Protein AF-A0A258CF52-F1 (afdb_monomer)

pLDDT: mean 91.59, std 15.92, range [40.34, 98.94]

Sequence (201 aa):
MLKSTLLKSISTAALLLASLSAFATPFTQAPLPYAANALEPVIDAKTMEIHHGRHHLAYVNNLNAQVENFPKLAELSLEQMMQQMSSFNAAVRNNGGGHYNHQLFWQLMAPVGQGGTPSVALTAAIERDFGSLDAMKTAFNQAAASRFGSGWAWVIVNKDGKLQVTSTANQDNPLMEVVEERGTPILALDVWEHAYYLAYQ

Structure (mmCIF, N/CA/C/O backbone):
data_AF-A0A258CF52-F1
#
_entry.id   AF-A0A258CF52-F1
#
loop_
_atom_site.group_PDB
_atom_site.id
_atom_site.type_symbol
_atom_site.label_atom_id
_atom_site.label_alt_id
_atom_site.label_comp_id
_atom_site.label_asym_id
_atom_site.label_entity_id
_atom_site.label_seq_id
_atom_site.pdbx_PDB_ins_code
_atom_site.Cartn_x
_atom_site.Cartn_y
_atom_site.Cartn_z
_atom_site.occupancy
_atom_site.B_iso_or_equiv
_atom_site.auth_seq_id
_atom_site.auth_comp_id
_atom_site.auth_asym_id
_atom_site.auth_atom_id
_atom_site.pdbx_PDB_model_num
ATOM 1 N N . MET A 1 1 ? 33.269 8.211 -82.646 1.00 49.19 1 MET A N 1
ATOM 2 C CA . MET A 1 1 ? 34.196 8.738 -81.618 1.00 49.19 1 MET A CA 1
ATOM 3 C C . MET A 1 1 ? 33.726 10.159 -81.330 1.00 49.19 1 MET A C 1
ATOM 5 O O . MET A 1 1 ? 33.767 10.962 -82.238 1.00 49.19 1 MET A O 1
ATOM 9 N N . LEU A 1 2 ? 33.017 10.456 -80.246 1.00 41.97 2 LEU A N 1
ATOM 10 C CA . LEU A 1 2 ? 33.537 10.612 -78.888 1.00 41.97 2 LEU A CA 1
ATOM 11 C C . LEU A 1 2 ? 32.420 10.331 -77.868 1.00 41.97 2 LEU A C 1
ATOM 13 O O . LEU A 1 2 ? 31.281 10.753 -78.044 1.00 41.97 2 LEU A O 1
ATOM 17 N N . LYS A 1 3 ? 32.794 9.637 -76.794 1.00 48.59 3 LYS A N 1
ATOM 18 C CA . LYS A 1 3 ? 32.036 9.521 -75.547 1.00 48.59 3 LYS A CA 1
ATOM 19 C C . LYS A 1 3 ? 32.152 10.846 -74.784 1.00 48.59 3 LYS A C 1
ATOM 21 O O . LYS A 1 3 ? 33.255 11.377 -74.696 1.00 48.59 3 LYS A O 1
ATOM 26 N N . SER A 1 4 ? 31.067 11.335 -74.195 1.00 48.84 4 SER A N 1
ATOM 27 C CA . SER A 1 4 ? 31.123 12.286 -73.081 1.00 48.84 4 SER A CA 1
ATOM 28 C C . SER A 1 4 ? 29.837 12.183 -72.266 1.00 48.84 4 SER A C 1
ATOM 30 O O . SER A 1 4 ? 28.742 12.039 -72.804 1.00 48.84 4 SER A O 1
ATOM 32 N N . THR A 1 5 ? 30.025 12.158 -70.960 1.00 48.62 5 THR A N 1
ATOM 33 C CA . THR A 1 5 ? 29.218 11.521 -69.922 1.00 48.62 5 THR A CA 1
ATOM 34 C C . THR A 1 5 ? 28.730 12.606 -68.961 1.00 48.62 5 THR A C 1
ATOM 36 O O . THR A 1 5 ? 29.516 13.505 -68.709 1.00 48.62 5 THR A O 1
ATOM 39 N N . LEU A 1 6 ? 27.529 12.440 -68.373 1.00 48.06 6 LEU A N 1
ATOM 40 C CA . LEU A 1 6 ? 27.133 12.829 -66.991 1.00 48.06 6 LEU A CA 1
ATOM 41 C C . LEU A 1 6 ? 27.322 14.322 -66.571 1.00 48.06 6 LEU A C 1
ATOM 43 O O . LEU A 1 6 ? 28.329 14.946 -66.835 1.00 48.06 6 LEU A O 1
ATOM 47 N N . LEU A 1 7 ? 26.439 15.020 -65.857 1.00 40.34 7 LEU A N 1
ATOM 48 C CA . LEU A 1 7 ? 25.593 14.666 -64.722 1.00 40.34 7 LEU A CA 1
ATOM 49 C C . LEU A 1 7 ? 24.330 15.552 -64.745 1.00 40.34 7 LEU A C 1
ATOM 51 O O . LEU A 1 7 ? 24.429 16.775 -64.800 1.00 40.34 7 LEU A O 1
ATOM 55 N N . LYS A 1 8 ? 23.145 14.950 -64.599 1.00 43.59 8 LYS A N 1
ATOM 56 C CA . LYS A 1 8 ? 21.986 15.645 -64.020 1.00 43.59 8 LYS A CA 1
ATOM 57 C C . LYS A 1 8 ? 22.074 15.456 -62.509 1.00 43.59 8 L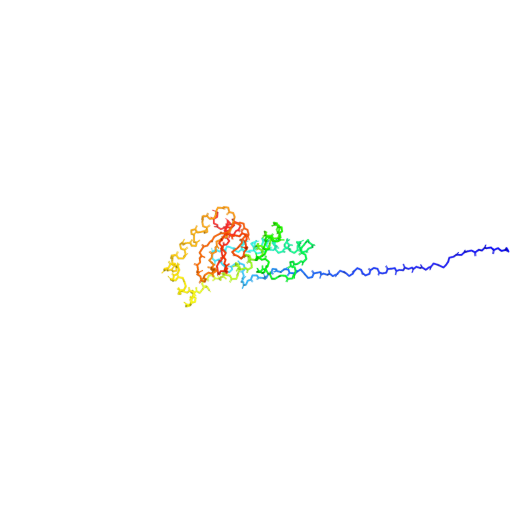YS A C 1
ATOM 59 O O . LYS A 1 8 ? 21.970 14.328 -62.035 1.00 43.59 8 LYS A O 1
ATOM 64 N N . SER A 1 9 ? 22.291 16.535 -61.763 1.00 46.44 9 SER A N 1
ATOM 65 C CA . SER A 1 9 ? 22.184 16.530 -60.305 1.00 46.44 9 SER A CA 1
ATOM 66 C C . SER A 1 9 ? 20.716 16.354 -59.917 1.00 46.44 9 SER A C 1
ATOM 68 O O . SER A 1 9 ? 19.940 17.310 -59.920 1.00 46.44 9 SER A O 1
ATOM 70 N N . ILE A 1 10 ? 20.316 15.124 -59.614 1.00 50.47 10 ILE A N 1
ATOM 71 C CA . ILE A 1 10 ? 19.066 14.862 -58.905 1.00 50.47 10 ILE A CA 1
ATOM 72 C C . ILE A 1 10 ? 19.407 14.974 -57.420 1.00 50.47 10 ILE A C 1
ATOM 74 O O . ILE A 1 10 ? 19.945 14.042 -56.830 1.00 50.47 10 ILE A O 1
ATOM 78 N N . SER A 1 11 ? 19.138 16.136 -56.825 1.00 51.53 11 SER A N 1
ATOM 79 C CA . SER A 1 11 ? 19.084 16.260 -55.368 1.00 51.53 11 SER A CA 1
ATOM 80 C C . SER A 1 11 ? 17.863 15.495 -54.870 1.00 51.53 11 SER A C 1
ATOM 82 O O . SER A 1 11 ? 16.751 16.018 -54.851 1.00 51.53 11 SER A O 1
ATOM 84 N N . THR A 1 12 ? 18.055 14.241 -54.476 1.00 45.91 12 THR A N 1
ATOM 85 C CA . THR A 1 12 ? 17.110 13.520 -53.623 1.00 45.91 12 THR A CA 1
ATOM 86 C C . THR A 1 12 ? 17.174 14.113 -52.221 1.00 45.91 12 THR A C 1
ATOM 88 O O . THR A 1 12 ? 18.010 13.726 -51.407 1.00 45.91 12 THR A O 1
ATOM 91 N N . ALA A 1 13 ? 16.290 15.067 -51.933 1.00 51.62 13 ALA A N 1
ATOM 92 C CA . ALA A 1 13 ? 15.940 15.410 -50.563 1.00 51.62 13 ALA A CA 1
ATOM 93 C C . ALA A 1 13 ? 15.089 14.263 -49.997 1.00 51.62 13 ALA A C 1
ATOM 95 O O . ALA A 1 13 ? 13.880 14.201 -50.212 1.00 51.62 13 ALA A O 1
ATOM 96 N N . ALA A 1 14 ? 15.733 13.310 -49.324 1.00 53.41 14 ALA A N 1
ATOM 97 C CA . ALA A 1 14 ? 15.036 12.315 -48.524 1.00 53.41 14 ALA A CA 1
ATOM 98 C C . ALA A 1 14 ? 14.557 12.994 -47.234 1.00 53.41 14 ALA A C 1
ATOM 100 O O . ALA A 1 14 ? 15.335 13.211 -46.306 1.00 53.41 14 ALA A O 1
ATOM 101 N N . LEU A 1 15 ? 13.280 13.370 -47.194 1.00 50.00 15 LEU A N 1
ATOM 102 C CA . LEU A 1 15 ? 12.622 13.801 -45.967 1.00 50.00 15 LEU A CA 1
ATOM 103 C C . LEU A 1 15 ? 12.402 12.548 -45.100 1.00 50.00 15 LEU A C 1
ATOM 105 O O . LEU A 1 15 ? 11.432 11.816 -45.290 1.00 50.00 15 LEU A O 1
ATOM 109 N N . LEU A 1 16 ? 13.324 12.263 -44.175 1.00 50.00 16 LEU A N 1
ATOM 110 C CA . LEU A 1 16 ? 13.052 11.327 -43.083 1.00 50.00 16 LEU A CA 1
ATOM 111 C C . LEU A 1 16 ? 12.006 11.975 -42.166 1.00 50.00 16 LEU A C 1
ATOM 113 O O . LEU A 1 16 ? 12.343 12.737 -41.262 1.00 50.00 16 LEU A O 1
ATOM 117 N N . LEU A 1 17 ? 10.729 11.665 -42.381 1.00 50.00 17 LEU A N 1
ATOM 118 C CA . LEU A 1 17 ? 9.741 11.758 -41.312 1.00 50.00 17 LEU A CA 1
ATOM 119 C C . LEU A 1 17 ? 10.005 10.598 -40.351 1.00 50.00 17 LEU A C 1
ATOM 121 O O . LEU A 1 17 ? 9.443 9.515 -40.490 1.00 50.00 17 LEU A O 1
ATOM 125 N N . ALA A 1 18 ? 10.888 10.820 -39.380 1.00 50.12 18 ALA A N 1
ATOM 126 C CA . ALA A 1 18 ? 10.865 10.027 -38.165 1.00 50.12 18 ALA A CA 1
ATOM 127 C C . ALA A 1 18 ? 9.546 10.353 -37.453 1.00 50.12 18 ALA A C 1
ATOM 129 O O . ALA A 1 18 ? 9.398 11.415 -36.848 1.00 50.12 18 ALA A O 1
ATOM 130 N N . SER A 1 19 ? 8.559 9.468 -37.576 1.00 50.66 19 SER A N 1
ATOM 131 C CA . SER A 1 19 ? 7.386 9.491 -36.715 1.00 50.66 19 SER A CA 1
ATOM 132 C C . SER A 1 19 ? 7.864 9.227 -35.290 1.00 50.66 19 SER A C 1
ATOM 134 O O . SER A 1 19 ? 8.089 8.080 -34.903 1.00 50.66 19 SER A O 1
ATOM 136 N N . LEU A 1 20 ? 8.043 10.290 -34.509 1.00 45.47 20 LEU A N 1
ATOM 137 C CA . LEU A 1 20 ? 8.016 10.197 -33.057 1.00 45.47 20 LEU A CA 1
ATOM 138 C C . LEU A 1 20 ? 6.584 9.822 -32.676 1.00 45.47 20 LEU A C 1
ATOM 140 O O . LEU A 1 20 ? 5.759 10.674 -32.357 1.00 45.47 20 LEU A O 1
ATOM 144 N N . SER A 1 21 ? 6.275 8.529 -32.750 1.00 47.44 21 SER A N 1
ATOM 145 C CA . SER A 1 21 ? 5.220 7.979 -31.921 1.00 47.44 21 SER A CA 1
ATOM 146 C C . SER A 1 21 ? 5.671 8.233 -30.490 1.00 47.44 21 SER A C 1
ATOM 148 O O . SER A 1 21 ? 6.553 7.544 -29.982 1.00 47.44 21 SER A O 1
ATOM 150 N N . ALA A 1 22 ? 5.115 9.264 -29.855 1.00 47.78 22 ALA A N 1
ATOM 151 C CA . ALA A 1 22 ? 5.046 9.298 -28.409 1.00 47.78 22 ALA A CA 1
ATOM 152 C C . ALA A 1 22 ? 4.246 8.051 -28.029 1.00 47.78 22 ALA A C 1
ATOM 154 O O . ALA A 1 22 ? 3.018 8.051 -28.110 1.00 47.78 22 ALA A O 1
ATOM 155 N N . PHE A 1 23 ? 4.940 6.943 -27.765 1.00 53.00 23 PHE A N 1
ATOM 156 C CA . PHE A 1 23 ? 4.299 5.756 -27.233 1.00 53.00 23 PHE A CA 1
ATOM 157 C C . PHE A 1 23 ? 3.613 6.213 -25.951 1.00 53.00 23 PHE A C 1
ATOM 159 O O . PHE A 1 23 ? 4.282 6.643 -25.011 1.00 53.00 23 PHE A O 1
ATOM 166 N N . ALA A 1 24 ? 2.279 6.215 -25.951 1.00 63.53 24 ALA A N 1
ATOM 167 C CA . ALA A 1 24 ? 1.523 6.401 -24.729 1.00 63.53 24 ALA A CA 1
ATOM 168 C C . ALA A 1 24 ? 2.059 5.366 -23.736 1.00 63.53 24 ALA A C 1
ATOM 170 O O . ALA A 1 24 ? 2.040 4.167 -24.017 1.00 63.53 24 ALA A O 1
ATOM 171 N N . THR A 1 25 ? 2.633 5.833 -22.630 1.00 78.06 25 THR A N 1
ATOM 172 C CA . THR A 1 25 ? 3.165 4.940 -21.607 1.00 78.06 25 THR A CA 1
ATOM 173 C C . THR A 1 25 ? 1.994 4.154 -21.017 1.00 78.06 25 THR A C 1
ATOM 175 O O . THR A 1 25 ? 1.036 4.790 -20.569 1.00 78.06 25 THR A O 1
ATOM 178 N N . PRO A 1 26 ? 2.020 2.809 -21.031 1.00 88.31 26 PRO A N 1
ATOM 179 C CA . PRO A 1 26 ? 0.857 2.001 -20.664 1.00 88.31 26 PRO A CA 1
ATOM 180 C C . PRO A 1 26 ? 0.445 2.168 -19.198 1.00 88.31 26 PRO A C 1
ATOM 182 O O . PRO A 1 26 ? -0.726 1.991 -18.873 1.00 88.31 26 PRO A O 1
ATOM 185 N N . PHE A 1 27 ? 1.380 2.545 -18.322 1.00 95.56 27 PHE A N 1
ATOM 186 C CA . PHE A 1 27 ? 1.108 2.810 -16.913 1.00 95.56 27 PHE A CA 1
ATOM 187 C C . PHE A 1 27 ? 1.165 4.305 -16.617 1.00 95.56 27 PHE A C 1
ATOM 189 O O . PHE A 1 27 ? 2.087 5.005 -17.046 1.00 95.56 27 PHE A O 1
ATOM 196 N N . THR A 1 28 ? 0.203 4.784 -15.834 1.00 95.75 28 THR A N 1
ATOM 197 C CA . THR A 1 28 ? 0.077 6.194 -15.453 1.00 95.75 28 THR A CA 1
ATOM 198 C C . THR A 1 28 ? -0.068 6.335 -13.951 1.00 95.75 28 THR A C 1
ATOM 200 O O . THR A 1 28 ? -0.767 5.551 -13.311 1.00 95.75 28 THR A O 1
ATOM 203 N N . GLN A 1 29 ? 0.513 7.390 -13.390 1.00 97.25 29 GLN A N 1
ATOM 204 C CA . GLN A 1 29 ? 0.255 7.767 -12.010 1.00 97.25 29 GLN A CA 1
ATOM 205 C C . GLN A 1 29 ? -1.015 8.621 -11.927 1.00 97.25 29 GLN A C 1
ATOM 207 O O . GLN A 1 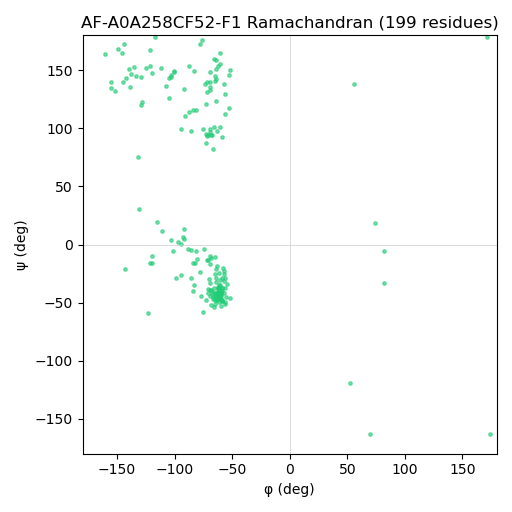29 ? -1.052 9.734 -12.450 1.00 97.25 29 GLN A O 1
ATOM 212 N N . ALA A 1 30 ? -2.048 8.121 -11.248 1.00 96.81 30 ALA A N 1
ATOM 213 C CA . ALA A 1 30 ? -3.221 8.932 -10.940 1.00 96.81 30 ALA A CA 1
ATOM 214 C C . ALA A 1 30 ? -2.851 10.086 -9.981 1.00 96.81 30 ALA A C 1
ATOM 216 O O . ALA A 1 30 ? -2.000 9.897 -9.102 1.00 96.81 30 ALA A O 1
ATOM 217 N N . PRO A 1 31 ? -3.480 11.270 -10.107 1.00 97.81 31 PRO A N 1
ATOM 218 C CA . PRO A 1 31 ? -3.319 12.331 -9.119 1.00 97.81 31 PRO A CA 1
ATOM 219 C C . PRO A 1 31 ? -3.802 11.863 -7.739 1.00 97.81 31 PRO A C 1
ATOM 221 O O . PRO A 1 31 ? -4.648 10.971 -7.641 1.00 97.81 31 PRO A O 1
ATOM 224 N N . LEU A 1 32 ? -3.284 12.478 -6.672 1.00 98.00 32 LEU A N 1
ATOM 225 C CA . LEU A 1 32 ? -3.823 12.254 -5.331 1.00 98.00 32 LEU A CA 1
ATOM 226 C C . LEU A 1 32 ? -5.324 12.608 -5.302 1.00 98.00 32 LEU A C 1
ATOM 228 O O . LEU A 1 32 ? -5.711 13.638 -5.861 1.00 98.00 32 LEU A O 1
ATOM 232 N N . PRO A 1 33 ? -6.170 11.807 -4.629 1.00 97.06 33 PRO A N 1
ATOM 233 C CA . PRO A 1 33 ? -7.605 12.081 -4.537 1.00 97.06 33 PRO A CA 1
ATOM 234 C C . PRO A 1 33 ? -7.944 13.239 -3.579 1.00 97.06 33 PRO A C 1
ATOM 236 O O . PRO A 1 33 ? -9.103 13.632 -3.464 1.00 97.06 33 PRO A O 1
ATOM 239 N N . TYR A 1 34 ? -6.943 13.799 -2.898 1.00 97.44 34 TYR A N 1
ATOM 240 C CA . TYR A 1 34 ? -7.045 14.915 -1.960 1.00 97.44 34 TYR A CA 1
ATOM 241 C C . TYR A 1 34 ? -5.748 15.747 -1.974 1.00 97.44 34 TYR A C 1
ATOM 243 O O . TYR A 1 34 ? -4.737 15.341 -2.549 1.00 97.44 34 TYR A O 1
ATOM 251 N N . ALA A 1 35 ? -5.770 16.930 -1.352 1.00 97.75 35 ALA A N 1
ATOM 252 C CA . ALA A 1 35 ? -4.587 17.787 -1.235 1.00 97.75 35 ALA A CA 1
ATOM 253 C C . ALA A 1 35 ? -3.480 17.123 -0.393 1.00 97.75 35 ALA A C 1
ATOM 255 O O . ALA A 1 35 ? -3.771 16.364 0.528 1.00 97.75 35 ALA A O 1
ATOM 256 N N . ALA A 1 36 ? -2.209 17.443 -0.660 1.00 97.81 36 ALA A N 1
ATOM 257 C CA . ALA A 1 36 ? -1.070 16.812 0.018 1.00 97.81 36 ALA A CA 1
ATOM 258 C C . ALA A 1 3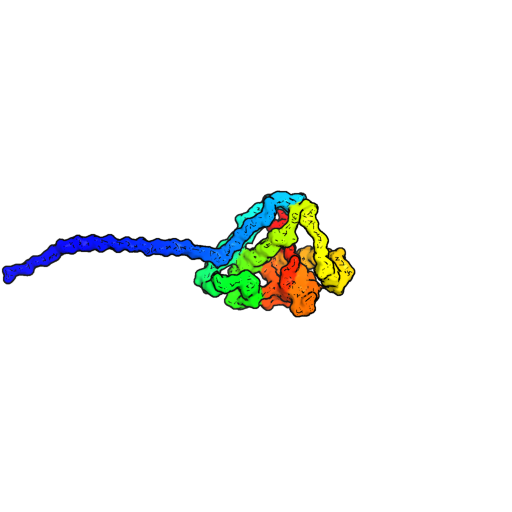6 ? -1.077 16.988 1.549 1.00 97.81 36 ALA A C 1
ATOM 260 O O . ALA A 1 36 ? -0.612 16.112 2.263 1.00 97.81 36 ALA A O 1
ATOM 261 N N . ASN A 1 37 ? -1.650 18.076 2.064 1.00 97.81 37 ASN A N 1
ATOM 262 C CA . ASN A 1 37 ? -1.783 18.336 3.499 1.00 97.81 37 ASN A CA 1
ATOM 263 C C . ASN A 1 37 ? -3.109 17.837 4.105 1.00 97.81 37 ASN A C 1
ATOM 265 O O . ASN A 1 37 ? -3.388 18.095 5.271 1.00 97.81 37 ASN A O 1
ATOM 269 N N . ALA A 1 38 ? -3.963 17.150 3.339 1.00 97.88 38 ALA A N 1
ATOM 270 C CA . ALA A 1 38 ? -5.300 16.772 3.802 1.00 97.88 38 ALA A CA 1
ATOM 271 C C . ALA A 1 38 ? -5.293 15.699 4.908 1.00 97.88 38 ALA A C 1
ATOM 273 O O . ALA A 1 38 ? -6.304 15.511 5.584 1.00 97.88 38 ALA A O 1
ATOM 274 N N . LEU A 1 39 ? -4.171 14.994 5.081 1.00 97.75 39 LEU A N 1
ATOM 275 C CA . LEU A 1 39 ? -3.997 13.944 6.086 1.00 97.75 39 LEU A CA 1
ATOM 276 C C . LEU A 1 39 ? -3.302 14.438 7.365 1.00 97.75 39 LEU A C 1
ATOM 278 O O . LEU A 1 39 ? -3.079 13.648 8.284 1.00 97.75 39 LEU A O 1
ATOM 282 N N . GLU A 1 40 ? -2.972 15.726 7.459 1.00 97.69 40 GLU A N 1
ATOM 283 C CA . GLU A 1 40 ? -2.417 16.293 8.686 1.00 97.69 40 GLU A CA 1
ATOM 284 C C . GLU A 1 40 ? -3.442 16.222 9.838 1.00 97.69 40 GLU A C 1
ATOM 286 O O . GLU A 1 40 ? -4.643 16.409 9.617 1.00 97.69 40 GLU A O 1
ATOM 291 N N . PRO A 1 41 ? -3.000 15.950 11.083 1.00 96.38 41 PRO A N 1
ATOM 292 C CA . PRO A 1 41 ? -1.605 15.850 11.532 1.00 96.38 41 PRO A CA 1
ATOM 293 C C . PRO A 1 41 ? -1.018 14.423 11.478 1.00 96.38 41 PRO A C 1
ATOM 295 O O . PRO A 1 41 ? 0.003 14.174 12.109 1.00 96.38 41 PRO A O 1
ATOM 298 N N . VAL A 1 42 ? -1.669 13.471 10.801 1.00 97.12 42 VAL A N 1
ATOM 299 C CA . VAL A 1 42 ? -1.266 12.050 10.811 1.00 97.12 42 VAL A CA 1
ATOM 300 C C . VAL A 1 42 ? -0.172 11.756 9.786 1.00 97.12 42 VAL A C 1
ATOM 302 O O . VAL A 1 42 ? 0.750 11.005 10.069 1.00 97.12 42 VAL A O 1
ATOM 305 N N . ILE A 1 43 ? -0.249 12.346 8.595 1.00 98.25 43 ILE A N 1
ATOM 306 C CA . ILE A 1 43 ? 0.841 12.299 7.614 1.00 98.25 43 ILE A CA 1
ATOM 307 C C . ILE A 1 43 ? 1.124 13.735 7.198 1.00 98.25 43 ILE A C 1
ATOM 309 O O . ILE A 1 43 ? 0.214 14.441 6.761 1.00 98.25 43 ILE A O 1
ATOM 313 N N . ASP A 1 44 ? 2.367 14.177 7.373 1.00 98.19 44 ASP A N 1
ATOM 314 C CA . ASP A 1 44 ? 2.766 15.535 7.028 1.00 98.19 44 ASP A CA 1
ATOM 315 C C . ASP A 1 44 ? 2.756 15.750 5.506 1.00 98.19 44 ASP A C 1
ATOM 317 O O . ASP A 1 44 ? 3.035 14.838 4.715 1.00 98.19 44 ASP A O 1
ATOM 321 N N . ALA A 1 45 ? 2.459 16.981 5.078 1.00 98.38 45 ALA A N 1
ATOM 322 C CA . ALA A 1 45 ? 2.385 17.309 3.657 1.00 98.38 45 ALA A CA 1
ATOM 323 C C . ALA A 1 45 ? 3.686 16.995 2.901 1.00 98.38 45 ALA A C 1
ATOM 325 O O . ALA A 1 45 ? 3.645 16.637 1.720 1.00 98.38 45 ALA A O 1
ATOM 326 N N . LYS A 1 46 ? 4.846 17.101 3.568 1.00 98.62 46 LYS A N 1
ATOM 327 C CA . LYS A 1 46 ? 6.134 16.881 2.914 1.00 98.62 46 LYS A CA 1
ATOM 328 C C . LYS A 1 46 ? 6.347 15.412 2.572 1.00 98.62 46 LYS A C 1
ATOM 330 O O . LYS A 1 46 ? 6.795 15.114 1.461 1.00 98.62 46 LYS A O 1
ATOM 335 N N . THR A 1 47 ? 5.980 14.515 3.480 1.00 98.75 47 THR A N 1
ATOM 336 C CA . THR A 1 47 ? 5.919 13.077 3.224 1.00 98.75 47 THR A CA 1
ATOM 337 C C . THR A 1 47 ? 4.999 12.790 2.042 1.00 98.75 47 THR A C 1
ATOM 339 O O . THR A 1 47 ? 5.442 12.161 1.087 1.00 98.75 47 THR A O 1
ATOM 342 N N . MET A 1 48 ? 3.779 13.338 2.009 1.00 98.62 48 MET A N 1
ATOM 343 C CA . MET A 1 48 ? 2.832 13.110 0.902 1.00 98.62 48 MET A CA 1
ATOM 344 C C . MET A 1 48 ? 3.365 13.561 -0.468 1.00 98.62 48 MET A C 1
ATOM 346 O O . MET A 1 48 ? 3.261 12.821 -1.450 1.00 98.62 48 MET A O 1
ATOM 350 N N . GLU A 1 49 ? 3.980 14.745 -0.548 1.00 98.56 49 GLU A N 1
ATOM 351 C CA . GLU A 1 49 ? 4.606 15.258 -1.776 1.00 98.56 49 GLU A CA 1
ATOM 352 C C . GLU A 1 49 ? 5.726 14.347 -2.292 1.00 98.56 49 GLU A C 1
ATOM 354 O O . GLU A 1 49 ? 5.858 14.133 -3.498 1.00 98.56 49 GLU A O 1
ATOM 359 N N . ILE A 1 50 ? 6.566 13.835 -1.390 1.00 98.69 50 ILE A N 1
ATOM 360 C CA . ILE A 1 50 ? 7.710 12.991 -1.747 1.00 98.69 50 ILE A CA 1
ATOM 361 C C . ILE A 1 50 ? 7.238 11.570 -2.079 1.00 98.69 50 ILE A C 1
ATOM 363 O O . ILE A 1 50 ? 7.664 10.986 -3.076 1.00 98.69 50 ILE A O 1
ATOM 367 N N . HIS A 1 51 ? 6.337 11.016 -1.278 1.00 98.81 51 HIS A N 1
ATOM 368 C CA . HIS A 1 51 ? 5.855 9.643 -1.389 1.00 98.81 51 HIS A CA 1
ATOM 369 C C . HIS A 1 51 ? 5.047 9.432 -2.673 1.00 98.81 51 HIS A C 1
ATOM 371 O O . HIS A 1 51 ? 5.344 8.516 -3.442 1.00 98.81 51 HIS A O 1
ATOM 377 N N . HIS A 1 52 ? 4.114 10.335 -2.992 1.00 98.75 52 HIS A N 1
ATOM 378 C CA . HIS A 1 52 ? 3.416 10.312 -4.281 1.00 98.75 52 HIS A CA 1
ATOM 379 C C . HIS A 1 52 ? 4.314 10.837 -5.409 1.00 98.75 52 HIS A C 1
ATOM 381 O O . HIS A 1 52 ? 4.630 10.105 -6.348 1.00 98.75 52 HIS A O 1
ATOM 387 N N . GLY A 1 53 ? 4.803 12.073 -5.304 1.00 98.12 53 GLY A N 1
ATOM 388 C CA . GLY A 1 53 ? 5.470 12.770 -6.409 1.00 98.12 53 GLY A CA 1
ATOM 389 C C . GLY A 1 53 ? 6.869 12.260 -6.766 1.00 98.12 53 GLY A C 1
ATOM 390 O O . GLY A 1 53 ? 7.391 12.623 -7.820 1.00 98.12 53 GLY A O 1
ATOM 391 N N . ARG A 1 54 ? 7.503 11.434 -5.920 1.00 98.31 54 ARG A N 1
ATOM 392 C 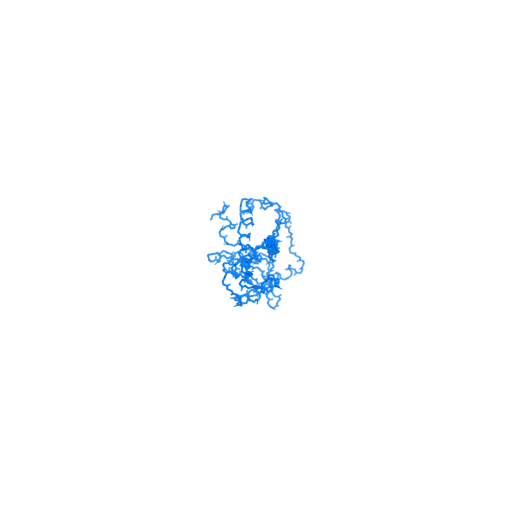CA . ARG A 1 54 ? 8.817 10.829 -6.206 1.00 98.31 54 ARG A CA 1
ATOM 393 C C . ARG A 1 54 ? 8.798 9.311 -6.135 1.00 98.31 54 ARG A C 1
ATOM 395 O O . ARG A 1 54 ? 9.121 8.684 -7.137 1.00 98.31 54 ARG A O 1
ATOM 402 N N . HIS A 1 55 ? 8.437 8.716 -4.997 1.00 98.75 55 HIS A N 1
ATOM 403 C CA . HIS A 1 55 ? 8.537 7.258 -4.831 1.00 98.75 55 HIS A CA 1
ATOM 404 C C . HIS A 1 55 ? 7.567 6.514 -5.757 1.00 98.75 55 HIS A C 1
ATOM 406 O O . HIS A 1 55 ? 8.000 5.698 -6.572 1.00 98.75 55 HIS A O 1
ATOM 412 N N . HIS A 1 56 ? 6.271 6.844 -5.713 1.00 98.81 56 HIS A N 1
ATOM 413 C CA . HIS A 1 56 ? 5.284 6.222 -6.602 1.00 98.81 56 HIS A CA 1
ATOM 414 C C . HIS A 1 56 ? 5.551 6.533 -8.079 1.00 98.81 56 HIS A C 1
ATOM 416 O O . HIS A 1 56 ? 5.507 5.621 -8.907 1.00 98.81 56 HIS A O 1
ATOM 422 N N . LEU A 1 57 ? 5.920 7.777 -8.406 1.00 98.62 57 LEU A N 1
ATOM 423 C CA . LEU A 1 57 ? 6.284 8.162 -9.773 1.00 98.62 57 LEU A CA 1
ATOM 424 C C . LEU A 1 57 ? 7.482 7.359 -10.310 1.00 98.62 57 LEU A C 1
ATOM 426 O O . LEU A 1 57 ? 7.477 6.934 -11.466 1.00 98.62 57 LEU A O 1
ATOM 430 N N . ALA A 1 58 ? 8.499 7.109 -9.482 1.00 98.75 58 ALA A N 1
ATOM 431 C CA . ALA A 1 58 ? 9.655 6.308 -9.875 1.00 98.75 58 ALA A CA 1
ATOM 432 C C . ALA A 1 58 ? 9.258 4.865 -10.219 1.00 98.75 58 ALA A C 1
ATOM 434 O O . ALA A 1 58 ? 9.720 4.345 -11.235 1.00 98.75 58 ALA A O 1
ATOM 435 N N . TYR A 1 59 ? 8.364 4.242 -9.441 1.00 98.81 59 TYR A N 1
ATOM 436 C CA . TYR A 1 59 ? 7.840 2.911 -9.764 1.00 98.81 59 TYR A CA 1
ATOM 437 C C . TYR A 1 59 ? 7.112 2.894 -11.113 1.00 98.81 59 TYR A C 1
ATOM 439 O O . TYR A 1 59 ? 7.372 2.015 -11.931 1.00 98.81 59 TYR A O 1
ATOM 447 N N . VAL A 1 60 ? 6.273 3.895 -11.397 1.00 98.50 60 VAL A N 1
ATOM 448 C CA . VAL A 1 60 ? 5.575 4.012 -12.692 1.00 98.50 60 VAL A CA 1
ATOM 449 C C . VAL A 1 60 ? 6.565 4.149 -13.850 1.00 98.50 60 VAL A C 1
ATOM 451 O O . VAL A 1 60 ? 6.481 3.413 -14.834 1.00 98.50 60 VAL A O 1
ATOM 454 N N . ASN A 1 61 ? 7.538 5.053 -13.733 1.00 98.38 61 ASN A N 1
ATOM 455 C CA . ASN A 1 61 ? 8.524 5.298 -14.786 1.00 98.38 61 ASN A CA 1
ATOM 456 C C . ASN A 1 61 ? 9.385 4.060 -15.064 1.00 98.38 61 ASN A C 1
ATOM 458 O O . ASN A 1 61 ? 9.570 3.668 -16.216 1.00 98.38 61 ASN A O 1
ATOM 462 N N . ASN A 1 62 ? 9.871 3.408 -14.009 1.00 98.44 62 ASN A N 1
ATOM 463 C CA . ASN A 1 62 ? 10.705 2.219 -14.134 1.00 98.44 62 ASN A CA 1
ATOM 464 C C . ASN A 1 62 ? 9.922 1.007 -14.656 1.00 98.44 62 ASN A C 1
ATOM 466 O O . ASN A 1 62 ? 10.487 0.191 -15.383 1.00 98.44 62 ASN A O 1
ATOM 470 N N . LEU A 1 63 ? 8.634 0.882 -14.315 1.00 98.19 63 LEU A N 1
ATOM 471 C CA . LEU A 1 63 ? 7.769 -0.155 -14.876 1.00 98.19 63 LEU A CA 1
ATOM 472 C C . LEU A 1 63 ? 7.545 0.068 -16.375 1.00 98.19 63 LEU A C 1
ATOM 474 O O . LEU A 1 63 ? 7.694 -0.868 -17.156 1.00 98.19 63 LEU A O 1
ATOM 478 N N . ASN A 1 64 ? 7.263 1.306 -16.790 1.00 97.69 64 ASN A N 1
ATOM 479 C CA . ASN A 1 64 ? 7.147 1.656 -18.207 1.00 97.69 64 ASN A CA 1
ATOM 480 C C . ASN A 1 64 ? 8.441 1.344 -18.980 1.00 97.69 64 ASN A C 1
ATOM 482 O O . ASN A 1 64 ? 8.374 0.821 -20.088 1.00 97.69 64 ASN A O 1
ATOM 486 N N . ALA A 1 65 ? 9.616 1.557 -18.378 1.00 97.38 65 ALA A N 1
ATOM 487 C CA . ALA A 1 65 ? 10.895 1.184 -18.987 1.00 97.38 65 ALA A CA 1
ATOM 488 C C . ALA A 1 65 ? 11.068 -0.338 -19.186 1.00 97.38 65 ALA A C 1
ATOM 490 O O . ALA A 1 65 ? 11.867 -0.764 -20.016 1.00 97.38 65 ALA A O 1
ATOM 491 N N . GLN A 1 66 ? 10.329 -1.187 -18.458 1.00 97.38 66 GLN A N 1
ATOM 492 C CA . GLN A 1 66 ? 10.358 -2.640 -18.672 1.00 97.38 66 GLN A CA 1
ATOM 493 C C . GLN A 1 66 ? 9.496 -3.102 -19.852 1.00 97.38 66 GLN A C 1
ATOM 495 O O . GLN A 1 66 ? 9.651 -4.242 -20.284 1.00 97.38 66 GLN A O 1
ATOM 500 N N . VAL A 1 67 ? 8.628 -2.249 -20.405 1.00 96.00 67 VAL A N 1
ATOM 501 C CA . VAL A 1 67 ? 7.736 -2.611 -21.521 1.00 96.00 67 VAL A CA 1
ATOM 502 C C . VAL A 1 67 ? 8.526 -2.964 -22.783 1.00 96.00 67 VAL A C 1
ATOM 504 O O . VAL A 1 67 ? 8.121 -3.858 -23.516 1.00 96.00 67 VAL A O 1
ATOM 507 N N . GLU A 1 68 ? 9.688 -2.347 -23.009 1.00 93.62 68 GLU A N 1
ATOM 508 C CA . GLU A 1 68 ? 10.569 -2.699 -24.134 1.00 93.62 68 GLU A CA 1
ATOM 509 C C . GLU A 1 68 ? 11.069 -4.151 -24.048 1.00 93.62 68 GLU A C 1
ATOM 511 O O . GLU A 1 68 ? 11.157 -4.845 -25.059 1.00 93.62 68 GLU A O 1
ATOM 516 N N . ASN A 1 69 ? 11.346 -4.629 -22.830 1.00 95.00 69 ASN A N 1
ATOM 517 C CA . ASN A 1 69 ? 11.829 -5.989 -22.575 1.00 95.00 69 ASN A CA 1
ATOM 518 C C . ASN A 1 69 ? 10.684 -7.003 -22.439 1.00 95.00 69 ASN A C 1
ATOM 520 O O . ASN A 1 69 ? 10.854 -8.182 -22.742 1.00 95.00 69 ASN A O 1
ATOM 524 N N . PHE A 1 70 ? 9.518 -6.544 -21.983 1.00 95.38 70 PHE A N 1
ATOM 525 C CA . PHE A 1 70 ? 8.320 -7.350 -21.781 1.00 95.38 70 PHE A CA 1
ATOM 526 C C . PHE A 1 70 ? 7.098 -6.649 -22.398 1.00 9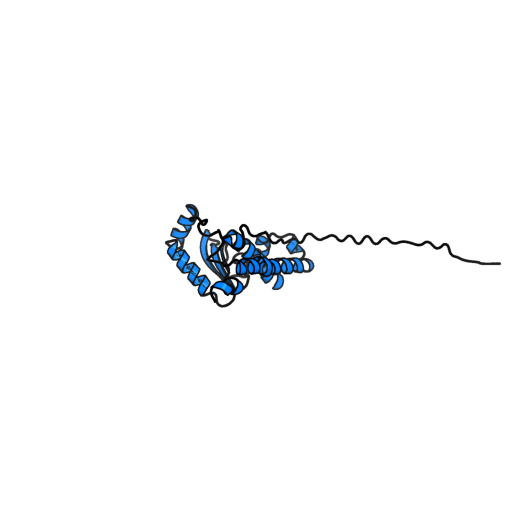5.38 70 PHE A C 1
ATOM 528 O O . PHE A 1 70 ? 6.255 -6.128 -21.663 1.00 95.38 70 PHE A O 1
ATOM 535 N N . PRO A 1 71 ? 6.939 -6.665 -23.736 1.00 93.94 71 PRO A N 1
ATOM 536 C CA . PRO A 1 71 ? 5.844 -5.955 -24.408 1.00 93.94 71 PRO A CA 1
ATOM 537 C C . PRO A 1 71 ? 4.451 -6.354 -23.910 1.00 93.94 71 PRO A C 1
ATOM 539 O O . PRO A 1 71 ? 3.543 -5.528 -23.868 1.00 93.94 71 PRO A O 1
ATOM 542 N N . LYS A 1 72 ? 4.305 -7.603 -23.441 1.00 91.81 72 LYS A N 1
ATOM 543 C CA . LYS A 1 72 ? 3.064 -8.129 -22.864 1.00 91.81 72 LYS A CA 1
ATOM 544 C C . LYS A 1 72 ? 2.555 -7.312 -21.673 1.00 91.81 72 LYS A C 1
ATOM 546 O O . LYS A 1 72 ? 1.353 -7.309 -21.435 1.00 91.81 72 LYS A O 1
ATOM 551 N N . LEU A 1 73 ? 3.428 -6.601 -20.950 1.00 94.62 73 LEU A N 1
ATOM 552 C CA . LEU A 1 73 ? 3.024 -5.735 -19.837 1.00 94.62 73 LEU A CA 1
ATOM 553 C C . LEU A 1 73 ? 2.000 -4.683 -20.276 1.00 94.62 73 LEU A C 1
ATOM 555 O O . LEU A 1 73 ? 1.067 -4.416 -19.530 1.00 94.62 73 LEU A O 1
ATOM 559 N N . ALA A 1 74 ? 2.129 -4.138 -21.489 1.00 93.31 74 ALA A N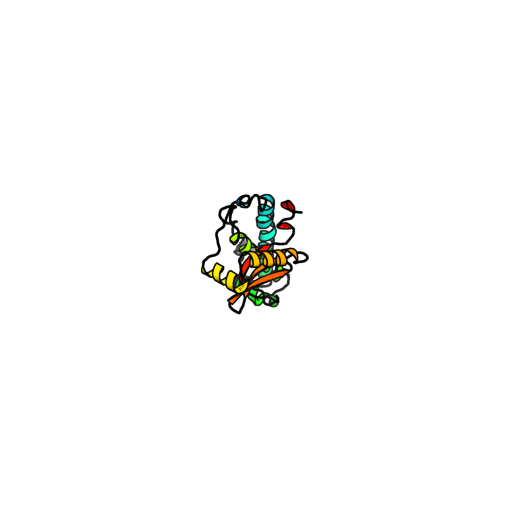 1
ATOM 560 C CA . ALA A 1 74 ? 1.214 -3.124 -22.012 1.00 93.31 74 ALA A CA 1
ATOM 561 C C . ALA A 1 74 ? -0.203 -3.657 -22.306 1.00 93.31 74 ALA A C 1
ATOM 563 O O . ALA A 1 74 ? -1.116 -2.872 -22.546 1.00 93.31 74 ALA A O 1
ATOM 564 N N . GLU A 1 75 ? -0.392 -4.979 -22.300 1.00 93.62 75 GLU A N 1
ATOM 565 C CA . GLU A 1 75 ? -1.676 -5.636 -22.562 1.00 93.62 75 GLU A CA 1
ATOM 566 C C . GLU A 1 75 ? -2.383 -6.108 -21.282 1.00 93.62 75 GLU A C 1
ATOM 568 O O . GLU A 1 75 ? -3.499 -6.624 -21.355 1.00 93.62 75 GLU A O 1
ATOM 573 N N . LEU A 1 76 ? -1.734 -5.993 -20.120 1.00 94.62 76 LEU A N 1
ATOM 574 C CA . LEU A 1 76 ? -2.235 -6.500 -18.845 1.00 94.62 76 LEU A CA 1
ATOM 575 C C . LEU A 1 76 ? -2.746 -5.359 -17.968 1.00 94.62 76 LEU A C 1
ATOM 577 O O . LEU A 1 76 ? -2.130 -4.297 -17.889 1.00 94.62 76 LEU A O 1
ATOM 581 N N . SER A 1 77 ? -3.823 -5.611 -17.221 1.00 95.06 77 SER A N 1
ATOM 582 C CA . SER A 1 77 ? -4.119 -4.784 -16.047 1.00 95.06 77 SER A CA 1
ATOM 583 C C . SER A 1 77 ? -3.033 -4.977 -14.981 1.00 95.06 77 SER A C 1
ATOM 585 O O . SER A 1 77 ? -2.336 -5.999 -14.966 1.00 95.06 77 SER A O 1
ATOM 587 N N . LEU A 1 78 ? -2.900 -4.029 -14.046 1.00 94.44 78 LEU A N 1
ATOM 588 C CA . LEU A 1 78 ? -1.970 -4.201 -12.927 1.00 94.44 78 LEU A CA 1
ATOM 589 C C . LEU A 1 78 ? -2.281 -5.470 -12.123 1.00 94.44 78 LEU A C 1
ATOM 591 O O . LEU A 1 78 ? -1.368 -6.205 -11.768 1.00 94.44 78 LEU A O 1
ATOM 595 N N . GLU A 1 79 ? -3.553 -5.760 -11.863 1.00 95.94 79 GLU A N 1
ATOM 596 C CA . GLU A 1 79 ? -3.983 -6.948 -11.121 1.00 95.94 79 GLU A CA 1
ATOM 597 C C . GLU A 1 79 ? -3.604 -8.232 -11.861 1.00 95.94 79 GLU A C 1
ATOM 599 O O . GLU A 1 79 ? -3.068 -9.159 -11.254 1.00 95.94 79 GLU A O 1
ATOM 604 N N . GLN A 1 80 ? -3.841 -8.279 -13.176 1.00 96.69 80 GLN A N 1
ATOM 605 C CA . GLN A 1 80 ? -3.443 -9.413 -14.011 1.00 96.69 80 GLN A CA 1
ATOM 606 C C . GLN A 1 80 ? -1.926 -9.591 -14.021 1.00 96.69 80 GLN A C 1
ATOM 608 O O . GLN A 1 80 ? -1.447 -10.722 -14.018 1.00 96.69 80 GLN A O 1
ATOM 613 N N . MET A 1 81 ? -1.163 -8.495 -14.027 1.00 96.12 81 MET A N 1
ATOM 614 C CA . MET A 1 81 ? 0.292 -8.540 -13.908 1.00 96.12 81 MET A CA 1
ATOM 615 C C . MET A 1 81 ? 0.716 -9.120 -12.557 1.00 96.12 81 MET A C 1
ATOM 617 O O . MET A 1 81 ? 1.576 -9.998 -12.533 1.00 96.12 81 MET A O 1
ATOM 621 N N . MET A 1 82 ? 0.106 -8.675 -11.449 1.00 97.62 82 MET A N 1
ATOM 622 C CA . MET A 1 82 ? 0.447 -9.175 -10.115 1.00 97.62 82 MET A CA 1
ATOM 623 C C . MET A 1 82 ? 0.245 -10.688 -10.025 1.00 97.62 82 MET A C 1
ATOM 625 O O . MET A 1 82 ? 1.097 -11.363 -9.473 1.00 97.62 82 MET A O 1
ATOM 629 N N . GLN A 1 83 ? -0.821 -11.232 -10.618 1.00 96.81 83 GLN A N 1
ATOM 630 C CA . GLN A 1 83 ? -1.160 -12.663 -10.552 1.00 96.81 83 GLN A CA 1
ATOM 631 C C . GLN A 1 83 ? -0.220 -13.611 -11.320 1.00 96.81 83 GLN A C 1
ATOM 633 O O . GLN A 1 83 ? -0.373 -14.828 -11.196 1.00 96.81 83 GLN A O 1
ATOM 638 N N . GLN A 1 84 ? 0.694 -13.080 -12.136 1.00 96.00 84 GLN A N 1
ATOM 639 C CA . GLN A 1 84 ? 1.639 -13.860 -12.946 1.00 96.00 84 GLN A CA 1
ATOM 640 C C . GLN A 1 84 ? 3.082 -13.346 -12.799 1.00 96.00 84 GLN A C 1
ATOM 642 O O . GLN A 1 84 ? 3.888 -13.424 -13.730 1.00 96.00 84 GLN A O 1
ATOM 647 N N . MET A 1 85 ? 3.411 -12.793 -11.629 1.00 94.94 85 MET A N 1
ATOM 648 C CA . MET A 1 85 ? 4.671 -12.106 -11.362 1.00 94.94 85 MET A CA 1
ATOM 649 C C . MET A 1 85 ? 5.922 -12.987 -11.520 1.00 94.94 85 MET A C 1
ATOM 651 O O . MET A 1 85 ? 7.001 -12.489 -11.834 1.00 94.94 85 MET A O 1
ATOM 655 N N . SER A 1 86 ? 5.787 -14.304 -11.372 1.00 95.12 86 SER A N 1
ATOM 656 C CA . SER A 1 86 ? 6.831 -15.303 -11.640 1.00 95.12 86 SER A CA 1
ATOM 657 C C . SER A 1 86 ? 7.267 -15.359 -13.108 1.00 95.12 86 SER A C 1
ATOM 659 O O . SER A 1 86 ? 8.355 -15.853 -13.399 1.00 95.12 86 SER A O 1
ATOM 661 N N . SER A 1 87 ? 6.460 -14.822 -14.029 1.00 95.62 87 SER A N 1
ATOM 662 C CA . SER A 1 87 ? 6.784 -14.740 -15.460 1.00 95.62 87 SER A CA 1
ATOM 663 C C . SER A 1 87 ? 7.691 -13.556 -15.809 1.00 95.62 87 SER A C 1
ATOM 665 O O . SER A 1 87 ? 8.118 -13.428 -16.957 1.00 95.62 87 SER A O 1
ATOM 667 N N . PHE A 1 88 ? 7.985 -12.678 -14.845 1.00 96.25 88 PHE A N 1
ATOM 668 C CA . PHE A 1 88 ? 8.747 -11.455 -15.068 1.00 96.25 88 PHE A CA 1
ATOM 669 C C . PHE A 1 88 ? 10.014 -11.382 -14.211 1.00 96.25 88 PHE A C 1
ATOM 671 O O . PHE A 1 88 ? 10.228 -12.153 -13.276 1.00 96.25 88 PHE A O 1
ATOM 678 N N . ASN A 1 89 ? 10.891 -10.434 -14.547 1.00 97.31 89 ASN A N 1
ATOM 679 C CA . ASN A 1 89 ? 12.119 -10.204 -13.795 1.00 97.31 89 ASN A CA 1
ATOM 680 C C . ASN A 1 89 ? 11.862 -9.426 -12.484 1.00 97.31 89 ASN A C 1
ATOM 682 O O . ASN A 1 89 ? 10.782 -8.888 -12.230 1.00 97.31 89 ASN A O 1
ATOM 686 N N . ALA A 1 90 ? 12.907 -9.299 -11.661 1.00 97.94 90 ALA A N 1
ATOM 687 C CA . ALA A 1 90 ? 12.839 -8.551 -10.406 1.00 97.94 90 ALA A CA 1
ATOM 688 C C . ALA A 1 90 ? 12.487 -7.061 -10.594 1.00 97.94 90 ALA A C 1
ATOM 690 O O . ALA A 1 90 ? 11.859 -6.469 -9.720 1.00 97.94 90 ALA A O 1
ATOM 691 N N . ALA A 1 91 ? 12.864 -6.444 -11.721 1.00 98.31 91 ALA A N 1
ATOM 692 C CA . ALA A 1 91 ? 12.538 -5.047 -11.991 1.00 98.31 91 ALA A CA 1
ATOM 693 C C . ALA A 1 91 ? 11.027 -4.854 -12.194 1.00 98.31 91 ALA A C 1
ATOM 695 O O . ALA A 1 91 ? 10.459 -3.922 -11.628 1.00 98.31 91 ALA A O 1
ATOM 696 N N . VAL A 1 92 ? 10.364 -5.749 -12.928 1.00 98.25 92 VAL A N 1
ATOM 697 C CA . VAL A 1 92 ? 8.901 -5.746 -13.068 1.00 98.25 92 VAL A CA 1
ATOM 698 C C . VAL A 1 92 ? 8.236 -6.037 -11.728 1.00 98.25 92 VAL A C 1
ATOM 700 O O . VAL A 1 92 ? 7.327 -5.309 -11.351 1.00 98.25 92 VAL A O 1
ATOM 703 N N . ARG A 1 93 ? 8.724 -7.017 -10.957 1.00 98.50 93 ARG A N 1
ATOM 704 C CA . ARG A 1 93 ? 8.189 -7.316 -9.617 1.00 98.50 93 ARG A CA 1
ATOM 705 C C . ARG A 1 93 ? 8.224 -6.113 -8.687 1.00 98.50 93 ARG A C 1
ATOM 707 O O . ARG A 1 93 ? 7.196 -5.734 -8.134 1.00 98.50 93 ARG A O 1
ATOM 714 N N . ASN A 1 94 ? 9.381 -5.472 -8.568 1.00 98.62 94 ASN A N 1
ATOM 715 C CA . ASN A 1 94 ? 9.559 -4.355 -7.647 1.00 98.62 94 ASN A CA 1
ATOM 716 C C . ASN A 1 94 ? 8.777 -3.109 -8.089 1.00 98.62 94 ASN A C 1
ATOM 718 O O . ASN A 1 94 ? 8.127 -2.471 -7.265 1.00 98.62 94 ASN A O 1
ATOM 722 N N . ASN A 1 95 ? 8.822 -2.755 -9.377 1.00 98.75 95 ASN A N 1
ATOM 723 C CA . ASN A 1 95 ? 8.183 -1.532 -9.870 1.00 98.75 95 ASN A CA 1
ATOM 724 C C . ASN A 1 95 ? 6.685 -1.718 -10.152 1.00 98.75 95 ASN A C 1
ATOM 726 O O . ASN A 1 95 ? 5.898 -0.819 -9.879 1.00 98.75 95 ASN A O 1
ATOM 730 N N . GLY A 1 96 ? 6.273 -2.894 -10.627 1.00 98.44 96 GLY A N 1
ATOM 731 C CA . GLY A 1 96 ? 4.870 -3.279 -10.782 1.00 98.44 96 GLY A CA 1
ATOM 732 C C . GLY A 1 96 ? 4.162 -3.382 -9.439 1.00 98.44 96 GLY A C 1
ATOM 733 O O . GLY A 1 96 ? 3.109 -2.773 -9.255 1.00 98.44 96 GLY A O 1
ATOM 734 N N . GLY A 1 97 ? 4.782 -4.072 -8.477 1.00 98.75 97 GLY A N 1
ATOM 735 C CA . GLY A 1 97 ? 4.307 -4.113 -7.098 1.00 98.75 97 GLY A CA 1
ATOM 736 C C . GLY A 1 97 ? 4.231 -2.715 -6.486 1.00 98.75 97 GLY A C 1
ATOM 737 O O . GLY A 1 97 ? 3.182 -2.316 -5.991 1.00 98.75 97 GLY A O 1
ATOM 738 N N . GLY A 1 98 ? 5.293 -1.914 -6.626 1.00 98.81 98 GLY A N 1
ATOM 739 C CA . GLY A 1 98 ? 5.325 -0.547 -6.109 1.00 98.81 98 GLY A CA 1
ATOM 740 C C . GLY A 1 98 ? 4.230 0.332 -6.709 1.00 98.81 98 GLY A C 1
ATOM 741 O O . GLY A 1 98 ? 3.560 1.063 -5.982 1.00 98.81 98 GLY A O 1
ATOM 742 N N . HIS A 1 99 ? 3.979 0.222 -8.013 1.00 98.75 99 HIS A N 1
ATOM 743 C CA . HIS A 1 99 ? 2.900 0.955 -8.662 1.00 98.75 99 HIS A CA 1
ATOM 744 C C . HIS A 1 99 ? 1.518 0.534 -8.133 1.00 98.75 99 HIS A C 1
ATOM 746 O O . HIS A 1 99 ? 0.742 1.421 -7.762 1.00 98.75 99 HIS A O 1
ATOM 752 N N . TYR A 1 100 ? 1.248 -0.777 -8.034 1.00 98.75 100 TYR A N 1
ATOM 753 C CA . TYR A 1 100 ? -0.015 -1.321 -7.516 1.00 98.75 100 TYR A CA 1
ATOM 754 C C . TYR A 1 100 ? -0.278 -0.884 -6.074 1.00 98.75 100 TYR A C 1
ATOM 756 O O . TYR A 1 100 ? -1.328 -0.314 -5.776 1.00 98.75 100 TYR A O 1
ATOM 764 N N . ASN A 1 101 ? 0.700 -1.109 -5.192 1.00 98.88 101 ASN A N 1
ATOM 765 C CA . ASN A 1 101 ? 0.562 -0.884 -3.757 1.00 98.88 101 ASN A CA 1
ATOM 766 C C . ASN A 1 101 ? 0.215 0.577 -3.469 1.00 98.88 101 ASN A C 1
ATOM 768 O O . ASN A 1 101 ? -0.750 0.855 -2.763 1.00 98.88 101 ASN A O 1
ATOM 772 N N . HIS A 1 102 ? 0.938 1.514 -4.089 1.00 98.88 102 HIS A N 1
ATOM 773 C CA . HIS A 1 102 ? 0.696 2.941 -3.894 1.00 98.88 102 HIS A CA 1
ATOM 774 C C . HIS A 1 102 ? -0.613 3.397 -4.549 1.00 98.88 102 HIS A C 1
ATOM 776 O O . HIS A 1 102 ? -1.344 4.181 -3.954 1.00 98.88 102 HIS A O 1
ATOM 782 N N . GLN A 1 103 ? -0.962 2.881 -5.736 1.00 98.38 103 GLN A N 1
ATOM 783 C CA . GLN A 1 103 ? -2.244 3.206 -6.372 1.00 98.38 103 GLN A CA 1
ATOM 784 C C . GLN A 1 103 ? -3.437 2.818 -5.489 1.00 98.38 103 GLN A C 1
ATOM 786 O O . GLN A 1 103 ? -4.422 3.557 -5.450 1.00 98.38 103 GLN A O 1
ATOM 791 N N . LEU A 1 104 ? -3.339 1.694 -4.776 1.00 98.50 104 LEU A N 1
ATOM 792 C CA . LEU A 1 104 ? -4.319 1.286 -3.777 1.00 98.50 104 LEU A CA 1
ATOM 793 C C . LEU A 1 104 ? -4.230 2.154 -2.509 1.00 98.50 104 LEU A C 1
ATOM 795 O O . LEU A 1 104 ? -5.248 2.668 -2.056 1.00 98.50 104 LEU A O 1
ATOM 799 N N . PHE A 1 105 ? -3.029 2.372 -1.968 1.00 98.75 105 PHE A N 1
ATOM 800 C CA . PHE A 1 105 ? -2.788 3.122 -0.728 1.00 98.75 105 PHE A CA 1
ATOM 801 C C . PHE A 1 105 ? -3.447 4.508 -0.721 1.00 98.75 105 PHE A C 1
ATOM 803 O O . PHE A 1 105 ? -4.154 4.847 0.227 1.00 98.75 105 PHE A O 1
ATOM 810 N N . TRP A 1 106 ? -3.309 5.279 -1.805 1.00 98.56 106 TRP A N 1
ATOM 811 C CA . TRP A 1 106 ? -3.907 6.618 -1.906 1.00 98.56 106 TRP A CA 1
ATOM 812 C C . TRP A 1 106 ? -5.436 6.615 -1.870 1.00 98.56 106 TRP A C 1
ATOM 814 O O . TRP A 1 106 ? -6.041 7.591 -1.438 1.00 98.56 106 TRP A O 1
ATOM 824 N N . GLN A 1 107 ? -6.070 5.535 -2.326 1.00 97.12 107 GLN A N 1
ATOM 825 C CA . GLN A 1 107 ? -7.530 5.412 -2.365 1.00 97.12 107 GLN A CA 1
ATOM 826 C C . GLN A 1 107 ? -8.121 4.941 -1.032 1.00 97.12 107 GLN A C 1
ATOM 828 O O . GLN A 1 107 ? -9.324 5.064 -0.818 1.00 97.12 107 GLN A O 1
ATOM 833 N N . LEU A 1 108 ? -7.289 4.393 -0.143 1.00 96.94 108 LEU A N 1
ATOM 834 C CA . LEU A 1 108 ? -7.711 3.822 1.138 1.00 96.94 108 LEU A CA 1
ATOM 835 C C . LEU A 1 108 ? -7.617 4.805 2.309 1.00 96.94 108 LEU A C 1
ATOM 837 O O . LEU A 1 108 ? -7.939 4.447 3.442 1.00 96.94 108 LEU A O 1
ATOM 841 N N . MET A 1 109 ? -7.187 6.036 2.049 1.00 97.38 109 MET A N 1
ATOM 842 C CA . MET A 1 109 ? -7.091 7.094 3.045 1.00 97.38 109 MET A CA 1
ATOM 843 C C . MET A 1 109 ? -8.115 8.189 2.766 1.00 97.38 109 MET A C 1
ATOM 845 O O . MET A 1 109 ? -8.516 8.433 1.630 1.00 97.38 109 MET A O 1
ATOM 849 N N . ALA A 1 110 ? -8.527 8.870 3.828 1.00 96.00 110 ALA A N 1
ATOM 850 C CA . ALA A 1 110 ? -9.418 10.015 3.763 1.00 96.00 110 ALA A CA 1
ATOM 851 C C . ALA A 1 110 ? -8.883 11.125 4.675 1.00 96.00 110 ALA A C 1
ATOM 853 O O . ALA A 1 110 ? -8.223 10.813 5.674 1.00 96.00 110 ALA A O 1
ATOM 854 N N . PRO A 1 111 ? -9.185 12.403 4.377 1.00 96.12 111 PRO A N 1
ATOM 855 C CA . PRO A 1 111 ? -8.840 13.506 5.262 1.00 96.12 111 PRO A CA 1
ATOM 856 C C . PRO A 1 111 ? -9.330 13.276 6.694 1.00 96.12 111 PRO A C 1
ATOM 858 O O . PRO A 1 111 ? -10.360 12.631 6.918 1.00 96.12 111 PRO A O 1
ATOM 861 N N . VAL A 1 112 ? -8.613 13.824 7.676 1.00 88.69 112 VAL A N 1
ATOM 862 C CA . VAL A 1 112 ? -8.960 13.649 9.094 1.00 88.69 112 VAL A CA 1
ATOM 863 C C . VAL A 1 112 ? -10.399 14.115 9.348 1.00 88.69 112 VAL A C 1
ATOM 865 O O . VAL A 1 112 ? -10.808 15.200 8.939 1.00 88.69 112 VAL A O 1
ATOM 868 N N . GLY A 1 113 ? -11.191 13.259 9.997 1.00 91.12 113 GLY A N 1
ATOM 869 C CA . GLY A 1 113 ? -12.616 13.497 10.250 1.00 91.12 113 GLY A CA 1
ATOM 870 C C . GLY A 1 113 ? -13.558 13.168 9.083 1.00 91.12 113 GLY A C 1
ATOM 871 O O . GLY A 1 113 ? -14.767 13.203 9.277 1.00 91.12 113 GLY A O 1
ATOM 872 N N . GLN A 1 114 ? -13.036 12.805 7.907 1.00 94.81 114 GLN A N 1
ATOM 873 C CA . GLN A 1 114 ? -13.824 12.358 6.744 1.00 94.81 114 GLN A CA 1
ATOM 874 C C . GLN A 1 114 ? -13.795 10.835 6.546 1.00 94.81 114 GLN A C 1
ATOM 876 O O . GLN A 1 114 ? -14.344 10.3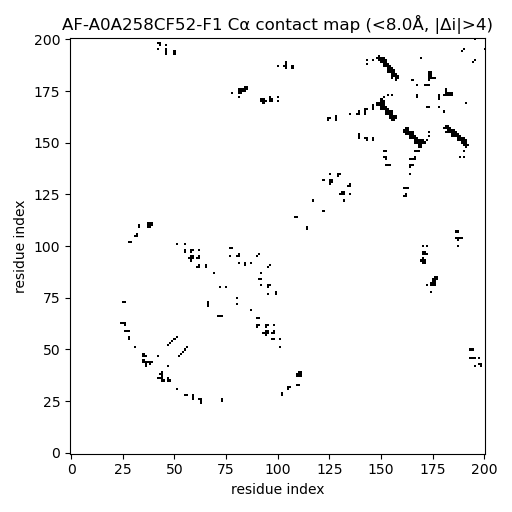18 5.574 1.00 94.81 114 GLN A O 1
ATOM 881 N N . GLY A 1 115 ? -13.156 10.105 7.464 1.00 88.94 115 GLY A N 1
ATOM 882 C CA . GLY A 1 115 ? -13.263 8.652 7.528 1.00 88.94 115 GLY A CA 1
ATOM 883 C C . GLY A 1 115 ? -14.692 8.199 7.842 1.00 88.94 115 GLY A C 1
ATOM 884 O O . GLY A 1 115 ? -15.501 8.947 8.390 1.00 88.94 115 GLY A O 1
ATOM 885 N N . GLY A 1 116 ? -14.996 6.948 7.506 1.00 89.50 116 GLY A N 1
ATOM 886 C CA . GLY A 1 116 ? -16.285 6.321 7.786 1.00 89.50 116 GLY A CA 1
ATOM 887 C C . GLY A 1 116 ? -16.168 5.129 8.729 1.00 89.50 116 GLY A C 1
ATOM 888 O O . GLY A 1 116 ? -15.078 4.722 9.133 1.00 89.50 116 GLY A O 1
ATOM 889 N N . THR A 1 117 ? -17.313 4.535 9.050 1.00 92.88 117 THR A N 1
ATOM 890 C CA . THR A 1 117 ? -17.362 3.204 9.660 1.00 92.88 117 THR A CA 1
ATOM 891 C C . THR A 1 117 ? -17.379 2.129 8.571 1.00 92.88 117 THR A C 1
ATOM 893 O O . THR A 1 117 ? -17.864 2.391 7.464 1.00 92.88 117 THR A O 1
ATOM 896 N N . PRO A 1 118 ? -16.891 0.906 8.855 1.00 96.25 118 PRO A N 1
ATOM 897 C CA . PRO A 1 118 ? -17.072 -0.216 7.945 1.00 96.25 118 PRO A CA 1
ATOM 898 C C . PRO A 1 118 ? -18.552 -0.392 7.578 1.00 96.25 118 PRO A C 1
ATOM 900 O O . PRO A 1 118 ? -19.443 -0.148 8.395 1.00 96.25 118 PRO A O 1
ATOM 903 N N . SER A 1 119 ? -18.826 -0.826 6.346 1.00 97.50 119 SER A N 1
ATOM 904 C CA . SER A 1 119 ? -20.195 -1.155 5.930 1.00 97.50 119 SER A CA 1
ATOM 905 C C . SER A 1 119 ? -20.775 -2.281 6.795 1.00 97.50 119 SER A C 1
ATOM 907 O O . SER A 1 119 ? -20.035 -3.001 7.463 1.00 97.50 119 SER A O 1
ATOM 909 N N . VAL A 1 120 ? -22.095 -2.492 6.762 1.00 98.25 120 VAL A N 1
ATOM 910 C CA . VAL A 1 120 ? -22.740 -3.592 7.511 1.00 98.25 120 VAL A CA 1
ATOM 911 C C . VAL A 1 120 ? -22.121 -4.951 7.158 1.00 98.25 120 VAL A C 1
ATOM 913 O O . VAL A 1 120 ? -21.787 -5.729 8.047 1.00 98.25 120 VAL A O 1
ATOM 916 N N . ALA A 1 121 ? -21.900 -5.212 5.865 1.00 98.25 121 ALA A N 1
ATOM 917 C CA . ALA A 1 121 ? -21.291 -6.458 5.404 1.00 98.25 121 ALA A CA 1
ATOM 918 C C . ALA A 1 121 ? -19.834 -6.606 5.874 1.00 98.25 121 ALA A C 1
ATOM 920 O O . ALA A 1 121 ? -19.440 -7.685 6.313 1.00 98.25 121 ALA A O 1
ATOM 921 N N . LEU A 1 122 ? -19.046 -5.525 5.823 1.00 98.25 122 LEU A N 1
ATOM 922 C CA . LEU A 1 122 ? -17.659 -5.551 6.289 1.00 98.25 122 LEU A CA 1
ATOM 923 C C . LEU A 1 122 ? -17.579 -5.686 7.816 1.00 98.25 122 LEU A C 1
ATOM 925 O O . LEU A 1 122 ? -16.754 -6.442 8.310 1.00 98.25 122 LEU A O 1
ATOM 929 N N . THR A 1 123 ? -18.467 -5.024 8.559 1.00 98.56 123 THR A N 1
ATOM 930 C CA . THR A 1 123 ? -18.566 -5.138 10.023 1.00 98.56 123 THR A CA 1
ATOM 931 C C . THR A 1 123 ? -18.844 -6.582 10.434 1.00 98.56 123 THR A C 1
ATOM 933 O O . THR A 1 123 ? -18.110 -7.133 11.247 1.00 98.56 123 THR A O 1
ATOM 936 N N . ALA A 1 124 ? -19.825 -7.234 9.799 1.00 98.62 124 ALA A N 1
ATOM 937 C CA . ALA A 1 124 ? -20.139 -8.638 10.057 1.00 98.62 124 ALA A CA 1
ATOM 938 C C . ALA A 1 124 ? -18.969 -9.581 9.714 1.00 98.62 124 ALA A C 1
ATOM 940 O O . ALA A 1 124 ? -18.721 -10.546 10.435 1.00 98.62 124 ALA A O 1
ATOM 941 N N . ALA A 1 125 ? -18.225 -9.310 8.635 1.00 98.75 125 ALA A N 1
ATOM 942 C CA . ALA A 1 125 ? -17.029 -10.080 8.291 1.00 98.75 125 ALA A CA 1
ATOM 943 C C . ALA A 1 125 ? -15.904 -9.896 9.327 1.00 98.75 125 ALA A C 1
ATOM 945 O O . ALA A 1 125 ? -15.265 -10.871 9.716 1.00 98.75 125 ALA A O 1
ATOM 946 N N . ILE A 1 126 ? -15.703 -8.669 9.819 1.00 98.81 126 ILE A N 1
ATOM 947 C CA . ILE A 1 126 ? -14.729 -8.357 10.872 1.00 98.81 126 ILE A CA 1
ATOM 948 C C . ILE A 1 126 ? -15.088 -9.073 12.178 1.00 98.81 126 ILE A C 1
ATOM 950 O O . ILE A 1 126 ? -14.229 -9.720 12.771 1.00 98.81 126 ILE A O 1
ATOM 954 N N . GLU A 1 127 ? -16.346 -9.007 12.614 1.00 98.75 127 GLU A N 1
ATOM 955 C CA . GLU A 1 127 ? -16.813 -9.710 13.816 1.00 98.75 127 GLU A CA 1
ATOM 956 C C . GLU A 1 127 ? -16.672 -11.229 13.678 1.00 98.75 127 GLU A C 1
ATOM 958 O O . GLU A 1 127 ? -16.216 -11.894 14.604 1.00 98.75 127 GLU A O 1
ATOM 963 N N . ARG A 1 128 ? -16.997 -11.786 12.507 1.00 98.75 128 ARG A N 1
ATOM 964 C CA . ARG A 1 128 ? -16.851 -13.221 12.233 1.00 98.75 128 ARG A CA 1
ATOM 965 C C . ARG A 1 128 ? -15.397 -13.688 12.320 1.00 98.75 128 ARG A C 1
ATOM 967 O O . ARG A 1 128 ? -15.142 -14.741 12.899 1.00 98.75 128 ARG A O 1
ATOM 974 N N . ASP A 1 129 ? -14.474 -12.956 11.698 1.00 98.75 129 ASP A N 1
ATOM 975 C CA . ASP A 1 129 ? -13.102 -13.434 11.483 1.00 98.75 129 ASP A CA 1
ATOM 976 C C . ASP A 1 129 ? -12.122 -12.982 12.578 1.00 98.75 129 ASP A C 1
ATOM 978 O O . ASP A 1 129 ? -11.147 -13.682 12.845 1.00 98.75 129 ASP A O 1
ATOM 982 N N . PHE A 1 130 ? -12.393 -11.858 13.249 1.00 98.69 130 PHE A N 1
ATOM 983 C CA . PHE A 1 130 ? -11.541 -11.308 14.313 1.00 98.69 130 PHE A CA 1
ATOM 984 C C . PHE A 1 130 ? -12.243 -11.190 15.671 1.00 98.69 130 PHE A C 1
ATOM 986 O O . PHE A 1 130 ? -11.590 -10.893 16.668 1.00 98.69 130 PHE A O 1
ATOM 993 N N . GLY A 1 131 ? -13.562 -11.380 15.743 1.00 98.69 131 GLY A N 1
ATOM 994 C CA . GLY A 1 131 ? -14.358 -11.186 16.960 1.00 98.69 131 GLY A CA 1
ATOM 995 C C . GLY A 1 131 ? -14.746 -9.728 17.224 1.00 98.69 131 GLY A C 1
ATOM 996 O O . GLY A 1 131 ? -15.827 -9.470 17.747 1.00 98.69 131 GLY A O 1
ATOM 997 N N . SER A 1 132 ? -13.904 -8.760 16.853 1.00 98.56 132 SER A N 1
ATOM 998 C CA . SER A 1 132 ? -14.219 -7.329 16.929 1.00 98.56 132 SER A CA 1
ATOM 999 C C . SER A 1 132 ? -13.320 -6.487 16.019 1.00 98.56 132 SER A C 1
ATOM 1001 O O . SER A 1 132 ? -12.245 -6.917 15.593 1.00 98.56 132 SER A O 1
ATOM 1003 N N . LEU A 1 133 ? -13.734 -5.242 15.757 1.00 98.19 133 LEU A N 1
ATOM 1004 C CA . LEU A 1 133 ? -12.903 -4.269 15.042 1.00 98.19 133 LEU A CA 1
ATOM 1005 C C . LEU A 1 133 ? -11.596 -3.966 15.785 1.00 98.19 133 LEU A C 1
ATOM 1007 O O . LEU A 1 133 ? -10.556 -3.802 15.151 1.00 98.19 133 LEU A O 1
ATOM 1011 N N . ASP A 1 134 ? -11.635 -3.909 17.114 1.00 98.50 134 ASP A N 1
ATOM 1012 C CA . ASP A 1 134 ? -10.440 -3.641 17.912 1.00 98.50 134 ASP A CA 1
ATOM 1013 C C . ASP A 1 134 ? -9.453 -4.808 17.850 1.00 98.50 134 ASP A C 1
ATOM 1015 O O . ASP A 1 134 ? -8.259 -4.578 17.683 1.00 98.50 134 ASP A O 1
ATOM 1019 N N . ALA A 1 135 ? -9.939 -6.054 17.858 1.00 98.75 135 ALA A N 1
ATOM 1020 C CA . ALA A 1 135 ? -9.091 -7.225 17.654 1.00 98.75 135 ALA A CA 1
ATOM 1021 C C . ALA A 1 135 ? -8.430 -7.219 16.264 1.00 98.75 135 ALA A C 1
ATOM 1023 O O . ALA A 1 135 ? -7.232 -7.490 16.152 1.00 98.75 135 ALA A O 1
ATOM 1024 N N . MET A 1 136 ? -9.167 -6.830 15.213 1.00 98.75 136 MET A N 1
ATOM 1025 C CA . MET A 1 136 ? -8.591 -6.655 13.874 1.00 98.75 136 MET A CA 1
ATOM 1026 C C . MET A 1 136 ? -7.509 -5.567 13.863 1.00 98.75 136 MET A C 1
ATOM 1028 O O . MET A 1 136 ? -6.432 -5.790 13.314 1.00 98.75 136 MET A O 1
ATOM 1032 N N . LYS A 1 137 ? -7.757 -4.406 14.487 1.00 98.62 137 LYS A N 1
ATOM 1033 C CA . LYS A 1 137 ? -6.764 -3.322 14.595 1.00 98.62 137 LYS A CA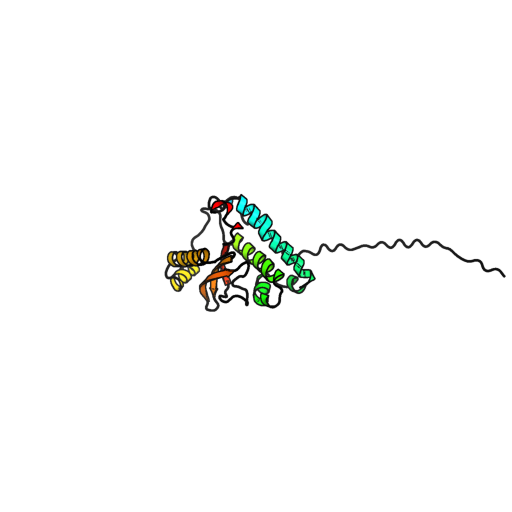 1
ATOM 1034 C C . LYS A 1 137 ? -5.511 -3.775 15.339 1.00 98.62 137 LYS A C 1
ATOM 1036 O O . LYS A 1 137 ? -4.410 -3.488 14.884 1.00 98.62 137 LYS A O 1
ATOM 1041 N N . THR A 1 138 ? -5.656 -4.502 16.447 1.00 98.81 138 THR A N 1
ATOM 1042 C CA . THR A 1 138 ? -4.516 -5.061 17.188 1.00 98.81 138 THR A CA 1
ATOM 1043 C C . THR A 1 138 ? -3.699 -6.008 16.313 1.00 98.81 138 THR A C 1
ATOM 1045 O O . THR A 1 138 ? -2.479 -5.868 16.250 1.00 98.81 138 THR A O 1
ATOM 1048 N N . ALA A 1 139 ? -4.352 -6.927 15.594 1.00 98.81 139 ALA A N 1
ATOM 1049 C CA . ALA A 1 139 ? -3.670 -7.841 14.681 1.00 98.81 139 ALA A CA 1
ATOM 1050 C C . ALA A 1 139 ? -2.960 -7.094 13.537 1.00 98.81 139 ALA A C 1
ATOM 1052 O O . ALA A 1 139 ? -1.804 -7.385 13.233 1.00 98.81 139 ALA A O 1
ATOM 1053 N N . PHE A 1 140 ? -3.622 -6.100 12.939 1.00 98.88 140 PHE A N 1
ATOM 1054 C CA . PHE A 1 140 ? -3.067 -5.289 11.856 1.00 98.88 140 PHE A CA 1
ATOM 1055 C C . PHE A 1 140 ? -1.853 -4.467 12.309 1.00 98.88 140 PHE A C 1
ATOM 1057 O O . PHE A 1 140 ? -0.808 -4.513 11.662 1.00 98.88 140 PHE A O 1
ATOM 1064 N N . ASN A 1 141 ? -1.941 -3.803 13.466 1.00 98.75 141 ASN A N 1
ATOM 1065 C CA . ASN A 1 141 ? -0.824 -3.058 14.053 1.00 98.75 141 ASN A CA 1
ATOM 1066 C C . ASN A 1 141 ? 0.365 -3.975 14.366 1.00 98.75 141 ASN A C 1
ATOM 1068 O O . ASN A 1 141 ? 1.509 -3.609 14.107 1.00 98.75 141 ASN A O 1
ATOM 1072 N N . GLN A 1 142 ? 0.109 -5.182 14.881 1.00 98.81 142 GLN A N 1
ATOM 1073 C CA . GLN A 1 142 ? 1.164 -6.159 15.140 1.00 98.81 142 GLN A CA 1
ATOM 1074 C C . GLN A 1 142 ? 1.846 -6.619 13.844 1.00 98.81 142 GLN A C 1
ATOM 1076 O O . GLN A 1 142 ? 3.071 -6.734 13.805 1.00 98.81 142 GLN A O 1
ATOM 1081 N N . ALA A 1 143 ? 1.083 -6.872 12.777 1.00 98.69 143 ALA A N 1
ATOM 1082 C CA . ALA A 1 143 ? 1.633 -7.256 11.477 1.00 98.69 143 ALA A CA 1
ATOM 1083 C C . ALA A 1 143 ? 2.460 -6.132 10.834 1.00 98.69 143 ALA A C 1
ATOM 1085 O O . ALA A 1 143 ? 3.496 -6.413 10.233 1.00 98.69 143 ALA A O 1
ATOM 1086 N N . ALA A 1 144 ? 2.031 -4.876 11.001 1.00 98.69 144 ALA A N 1
ATOM 1087 C CA . ALA A 1 144 ? 2.777 -3.697 10.572 1.00 98.69 144 ALA A CA 1
ATOM 1088 C C . ALA A 1 144 ? 4.096 -3.548 11.346 1.00 98.69 144 ALA A C 1
ATOM 1090 O O . ALA A 1 144 ? 5.157 -3.475 10.737 1.00 98.69 144 ALA A O 1
ATOM 1091 N N . ALA A 1 145 ? 4.050 -3.591 12.680 1.00 98.38 145 ALA A N 1
ATOM 1092 C CA . ALA A 1 145 ? 5.223 -3.378 13.530 1.00 98.38 145 ALA A CA 1
ATOM 1093 C C . ALA A 1 145 ? 6.250 -4.524 13.476 1.00 98.38 145 ALA A C 1
ATOM 1095 O O . ALA A 1 145 ? 7.441 -4.299 13.671 1.00 98.38 145 ALA A O 1
ATOM 1096 N N . SER A 1 146 ? 5.808 -5.762 13.231 1.00 98.12 146 SER A N 1
ATOM 1097 C CA . SER A 1 146 ? 6.698 -6.930 13.136 1.00 98.12 146 SER A CA 1
ATOM 1098 C C . SER A 1 146 ? 7.255 -7.182 11.735 1.00 98.12 146 SER A C 1
ATOM 1100 O O . SER A 1 146 ? 8.088 -8.077 11.565 1.00 98.12 146 SER A O 1
ATOM 1102 N N . ARG A 1 147 ? 6.849 -6.400 10.725 1.00 98.62 147 ARG A N 1
ATOM 1103 C CA . ARG A 1 147 ? 7.483 -6.435 9.406 1.00 98.62 147 ARG A CA 1
ATOM 1104 C C . ARG A 1 147 ? 8.890 -5.854 9.526 1.00 98.62 147 ARG A C 1
ATOM 1106 O O . ARG A 1 147 ? 9.084 -4.648 9.540 1.00 98.62 147 ARG A O 1
ATOM 1113 N N . PHE A 1 148 ? 9.879 -6.739 9.612 1.00 98.06 148 PHE A N 1
ATOM 1114 C CA . PHE A 1 148 ? 11.276 -6.328 9.651 1.00 98.06 148 PHE A CA 1
ATOM 1115 C C . PHE A 1 148 ? 11.743 -5.822 8.283 1.00 98.06 148 PHE A C 1
ATOM 1117 O O . PHE A 1 148 ? 11.561 -6.503 7.267 1.00 98.06 148 PHE A O 1
ATOM 1124 N N . GLY A 1 149 ? 12.391 -4.656 8.286 1.00 98.06 149 GLY A N 1
ATOM 1125 C CA . GLY A 1 149 ? 12.790 -3.954 7.073 1.00 98.06 149 GLY A CA 1
ATOM 1126 C C . GLY A 1 149 ? 11.592 -3.392 6.307 1.00 98.06 149 GLY A C 1
ATOM 1127 O O . GLY A 1 149 ? 10.488 -3.263 6.824 1.00 98.06 149 GLY A O 1
ATOM 1128 N N . SER A 1 150 ? 11.819 -3.063 5.044 1.00 98.75 150 SER A N 1
ATOM 1129 C CA . SER A 1 150 ? 10.808 -2.466 4.181 1.00 98.75 150 SER A CA 1
ATOM 1130 C C . SER A 1 150 ? 9.677 -3.437 3.828 1.00 98.75 150 SER A C 1
ATOM 1132 O O . SER A 1 150 ? 9.919 -4.605 3.499 1.00 98.75 150 SER A O 1
ATOM 1134 N N . GLY A 1 151 ? 8.436 -2.953 3.816 1.00 98.75 151 GLY A N 1
ATOM 1135 C CA . GLY A 1 151 ? 7.295 -3.782 3.447 1.00 98.75 151 GLY A CA 1
ATOM 1136 C C . GLY A 1 151 ? 5.944 -3.113 3.633 1.00 98.75 151 GLY A C 1
ATOM 1137 O O . GLY A 1 151 ? 5.844 -1.896 3.764 1.00 98.75 151 GLY A O 1
ATOM 1138 N N . TRP A 1 152 ? 4.909 -3.947 3.643 1.00 98.94 152 TRP A N 1
ATOM 1139 C CA . TRP A 1 152 ? 3.514 -3.532 3.756 1.00 98.94 152 TRP A CA 1
ATOM 1140 C C . TRP A 1 152 ? 2.745 -4.454 4.694 1.00 98.94 152 TRP A C 1
ATOM 1142 O O . TRP A 1 152 ? 2.998 -5.661 4.717 1.00 98.94 152 TRP A O 1
ATOM 1152 N N . ALA A 1 153 ? 1.770 -3.905 5.414 1.00 98.88 153 ALA A N 1
ATOM 1153 C CA . ALA A 1 153 ? 0.742 -4.677 6.106 1.00 98.88 153 ALA A CA 1
ATOM 1154 C C . ALA A 1 153 ? -0.580 -4.619 5.338 1.00 98.88 153 ALA A C 1
ATOM 1156 O O . ALA A 1 153 ? -0.936 -3.589 4.763 1.00 98.88 153 ALA A O 1
ATOM 1157 N N . TRP A 1 154 ? -1.324 -5.724 5.355 1.00 98.94 154 TRP A N 1
ATOM 1158 C CA . TRP A 1 154 ? -2.538 -5.892 4.564 1.00 98.94 154 TRP A CA 1
ATOM 1159 C C . TRP A 1 154 ? -3.679 -6.470 5.389 1.00 98.94 154 TRP A C 1
ATOM 1161 O O . TRP A 1 154 ? -3.468 -7.357 6.217 1.00 98.94 154 TRP A O 1
ATOM 1171 N N . VAL A 1 155 ? -4.897 -6.027 5.085 1.00 98.88 155 VAL A N 1
ATOM 1172 C CA . VAL A 1 155 ? -6.100 -6.838 5.303 1.00 98.88 155 VAL A CA 1
ATOM 1173 C C . VAL A 1 155 ? -6.543 -7.340 3.939 1.00 98.88 155 VAL A C 1
ATOM 1175 O O . VAL A 1 155 ? -6.722 -6.544 3.014 1.00 98.88 155 VAL A O 1
ATOM 1178 N N . ILE A 1 156 ? -6.705 -8.651 3.807 1.00 98.88 156 ILE A N 1
ATOM 1179 C CA . ILE A 1 156 ? -7.079 -9.313 2.557 1.00 98.88 156 ILE A CA 1
ATOM 1180 C C . ILE A 1 156 ? -8.376 -10.094 2.726 1.00 98.88 156 ILE A C 1
ATOM 1182 O O . ILE A 1 156 ? -8.674 -10.571 3.818 1.00 98.88 156 ILE A O 1
ATOM 1186 N N . VAL A 1 157 ? -9.105 -10.282 1.630 1.00 98.75 157 VAL A N 1
ATOM 1187 C CA . VAL A 1 157 ? -10.078 -11.369 1.487 1.00 98.75 157 VAL A CA 1
ATOM 1188 C C . VAL A 1 157 ? -9.340 -12.556 0.874 1.00 98.75 157 VAL A C 1
ATOM 1190 O O . VAL A 1 157 ? -8.911 -12.494 -0.280 1.00 98.75 157 VAL A O 1
ATOM 1193 N N . ASN A 1 158 ? -9.143 -13.618 1.649 1.00 98.38 158 ASN A N 1
ATOM 1194 C CA . ASN A 1 158 ? -8.442 -14.812 1.187 1.00 98.38 158 ASN A CA 1
ATOM 1195 C C . ASN A 1 158 ? -9.327 -15.681 0.273 1.00 98.38 158 ASN A C 1
ATOM 1197 O O . ASN A 1 158 ? -10.512 -15.410 0.066 1.00 98.38 158 ASN A O 1
ATOM 1201 N N . LYS A 1 159 ? -8.751 -16.760 -0.270 1.00 97.00 159 LYS A N 1
ATOM 1202 C CA . LYS A 1 159 ? -9.439 -17.679 -1.198 1.00 97.00 159 LYS A CA 1
ATOM 1203 C C . LYS A 1 159 ? -10.732 -18.301 -0.647 1.00 97.00 159 LYS A C 1
ATOM 1205 O O . LYS A 1 159 ? -11.575 -18.722 -1.432 1.00 97.00 159 LYS A O 1
ATOM 1210 N N . ASP A 1 160 ? -10.881 -18.364 0.677 1.00 97.69 160 ASP A N 1
ATOM 1211 C CA . ASP A 1 160 ? -12.051 -18.938 1.349 1.00 97.69 160 ASP A CA 1
ATOM 1212 C C . ASP A 1 160 ? -13.111 -17.862 1.671 1.00 97.69 160 ASP A C 1
ATOM 1214 O O . ASP A 1 160 ? -14.101 -18.140 2.349 1.00 97.69 160 ASP A O 1
ATOM 1218 N N . GLY A 1 161 ? -12.915 -16.620 1.207 1.00 98.00 161 GLY A N 1
ATOM 1219 C CA . GLY A 1 161 ? -13.818 -15.494 1.458 1.00 98.00 161 GLY A CA 1
ATOM 1220 C C . GLY A 1 161 ? -13.737 -14.941 2.886 1.00 98.00 161 GLY A C 1
ATOM 1221 O O . GLY A 1 161 ? -14.669 -14.270 3.346 1.00 98.00 161 GLY A O 1
ATOM 1222 N N . LYS A 1 162 ? -12.650 -15.241 3.607 1.00 98.50 162 LYS A N 1
ATOM 1223 C CA . LYS A 1 162 ? -12.400 -14.749 4.966 1.00 98.50 162 LYS A CA 1
ATOM 1224 C C . LYS A 1 162 ? -11.425 -13.588 4.969 1.00 98.50 162 LYS A C 1
ATOM 1226 O O . LYS A 1 162 ? -10.520 -13.527 4.138 1.00 98.50 162 LYS A O 1
ATOM 1231 N N . LEU A 1 163 ? -11.611 -12.685 5.922 1.00 98.88 163 LEU A N 1
ATOM 1232 C CA . LEU A 1 163 ? -10.644 -11.648 6.207 1.00 98.88 163 LEU A CA 1
ATOM 1233 C C . LEU A 1 163 ? -9.414 -12.253 6.875 1.00 98.88 163 LEU A C 1
ATOM 1235 O O . LEU A 1 163 ? -9.513 -13.123 7.739 1.00 98.88 163 LEU A O 1
ATOM 1239 N N . GLN A 1 164 ? -8.252 -11.761 6.476 1.00 98.75 164 GLN A N 1
ATOM 1240 C CA . GLN A 1 164 ? -6.975 -12.179 7.023 1.00 98.75 164 GLN A CA 1
ATOM 1241 C C . GLN A 1 164 ? -6.026 -10.986 7.066 1.00 98.75 164 GLN A C 1
ATOM 1243 O O . GLN A 1 164 ? -5.997 -10.172 6.144 1.00 98.75 164 GLN A O 1
ATOM 1248 N N . VAL A 1 165 ? -5.254 -10.883 8.147 1.00 98.88 165 VAL A N 1
ATOM 1249 C CA . VAL A 1 165 ? -4.139 -9.938 8.245 1.00 98.88 165 VAL A CA 1
ATOM 1250 C C . VAL A 1 165 ? -2.869 -10.639 7.775 1.00 98.88 165 VAL A C 1
ATOM 1252 O O . VAL A 1 165 ? -2.594 -11.763 8.187 1.00 98.88 165 VAL A O 1
ATOM 1255 N N . THR A 1 166 ? -2.090 -9.972 6.928 1.00 98.75 166 THR A N 1
ATOM 1256 C CA . THR A 1 166 ? -0.777 -10.450 6.474 1.00 98.75 166 THR A CA 1
ATOM 1257 C C . THR A 1 166 ? 0.191 -9.278 6.298 1.00 98.75 166 THR A C 1
ATOM 1259 O O . THR A 1 166 ? -0.198 -8.114 6.406 1.00 98.75 166 THR A O 1
ATOM 1262 N N . SER A 1 167 ? 1.461 -9.564 6.032 1.00 98.81 167 SER A N 1
ATOM 1263 C CA . SER A 1 167 ? 2.439 -8.566 5.614 1.00 98.81 167 SER A CA 1
ATOM 1264 C C . SER A 1 167 ? 3.344 -9.122 4.522 1.00 98.81 167 SER A C 1
ATOM 1266 O O . SER A 1 167 ? 3.613 -10.321 4.467 1.00 98.81 167 SER A O 1
ATOM 1268 N N . THR A 1 168 ? 3.850 -8.247 3.663 1.00 98.88 168 THR A N 1
ATOM 1269 C CA . THR A 1 168 ? 4.762 -8.607 2.572 1.00 98.88 168 THR A CA 1
ATOM 1270 C C . THR A 1 168 ? 6.044 -7.792 2.656 1.00 98.88 168 THR A C 1
ATOM 1272 O O . THR A 1 168 ? 6.064 -6.688 3.202 1.00 98.88 168 THR A O 1
ATOM 1275 N N . ALA A 1 169 ? 7.139 -8.360 2.152 1.00 98.62 169 ALA A N 1
ATOM 1276 C CA . ALA A 1 169 ? 8.420 -7.672 2.085 1.00 98.62 169 ALA A CA 1
ATOM 1277 C C . ALA A 1 169 ? 8.498 -6.784 0.838 1.00 98.62 169 ALA A C 1
ATOM 1279 O O . ALA A 1 169 ? 7.961 -7.112 -0.220 1.00 98.62 169 ALA A O 1
ATOM 1280 N N . ASN A 1 170 ? 9.247 -5.690 0.947 1.00 98.69 170 ASN A N 1
ATOM 1281 C CA . ASN A 1 170 ? 9.513 -4.762 -0.143 1.00 98.69 170 ASN A CA 1
ATOM 1282 C C . ASN A 1 170 ? 8.223 -4.273 -0.826 1.00 98.69 170 ASN A C 1
ATOM 1284 O O . ASN A 1 170 ? 7.406 -3.620 -0.186 1.00 98.69 170 ASN A O 1
ATOM 1288 N N . GLN A 1 171 ? 8.062 -4.542 -2.124 1.00 98.81 171 GLN A N 1
ATOM 1289 C CA . GLN A 1 171 ? 6.885 -4.163 -2.908 1.00 98.81 171 GLN A CA 1
ATOM 1290 C C . GLN A 1 171 ? 6.028 -5.362 -3.325 1.00 98.81 171 GLN A C 1
ATOM 1292 O O . GLN A 1 171 ? 5.120 -5.219 -4.143 1.00 98.81 171 GLN A O 1
ATOM 1297 N N . ASP A 1 172 ? 6.280 -6.538 -2.751 1.00 98.81 172 ASP A N 1
ATOM 1298 C CA . ASP A 1 172 ? 5.397 -7.680 -2.948 1.00 98.81 172 ASP A CA 1
ATOM 1299 C C . ASP A 1 172 ? 4.003 -7.373 -2.403 1.00 98.81 172 ASP A C 1
ATOM 1301 O O . ASP A 1 172 ? 3.854 -6.581 -1.470 1.00 98.81 172 ASP A O 1
ATOM 1305 N N . ASN A 1 173 ? 2.974 -8.017 -2.946 1.00 98.81 173 ASN A N 1
ATOM 1306 C CA . ASN A 1 173 ? 1.610 -7.847 -2.457 1.00 98.81 173 ASN A CA 1
ATOM 1307 C C . ASN A 1 173 ? 0.783 -9.137 -2.558 1.00 98.81 173 ASN A C 1
ATOM 1309 O O . ASN A 1 173 ? 1.175 -10.064 -3.271 1.00 98.81 173 ASN A O 1
ATOM 1313 N N . PRO A 1 174 ? -0.371 -9.203 -1.867 1.00 98.75 174 PRO A N 1
ATOM 1314 C CA . PRO A 1 174 ? -1.174 -10.423 -1.756 1.00 98.75 174 PRO A CA 1
ATOM 1315 C C . PRO A 1 174 ? -1.785 -10.958 -3.059 1.00 98.75 174 PRO A C 1
ATOM 1317 O O . PRO A 1 174 ? -2.295 -12.080 -3.070 1.00 98.75 174 PRO A O 1
ATOM 1320 N N . LEU A 1 175 ? -1.750 -10.200 -4.162 1.00 98.62 175 LEU A N 1
ATOM 1321 C CA . LEU A 1 175 ? -2.183 -10.715 -5.465 1.00 98.62 175 LEU A CA 1
ATOM 1322 C C . LEU A 1 175 ? -1.125 -11.616 -6.113 1.00 98.62 175 LEU A C 1
ATOM 1324 O O . LEU A 1 175 ? -1.473 -12.467 -6.940 1.00 98.62 175 LEU A O 1
ATOM 1328 N N . MET A 1 176 ? 0.144 -11.450 -5.731 1.00 98.50 176 MET A N 1
ATOM 1329 C CA . MET A 1 176 ? 1.253 -12.170 -6.335 1.00 98.50 176 MET A CA 1
ATOM 1330 C C . MET A 1 176 ? 1.240 -13.655 -5.984 1.00 98.50 176 MET A C 1
ATOM 1332 O O . MET A 1 176 ? 1.063 -14.055 -4.841 1.00 98.50 176 MET A O 1
ATOM 1336 N N . GLU A 1 177 ? 1.461 -14.513 -6.971 1.00 94.44 177 GLU A N 1
ATOM 1337 C CA . GLU A 1 177 ? 1.575 -15.957 -6.768 1.00 94.44 177 GLU A CA 1
ATOM 1338 C C . GLU A 1 177 ? 2.862 -16.379 -6.056 1.00 94.44 177 GLU A C 1
ATOM 1340 O O . GLU A 1 177 ? 2.956 -17.509 -5.586 1.00 94.44 177 GLU A O 1
ATOM 1345 N N . VAL A 1 178 ? 3.831 -15.467 -5.959 1.00 94.88 178 VAL A N 1
ATOM 1346 C CA . VAL A 1 178 ? 5.115 -15.682 -5.282 1.00 94.88 178 VAL A CA 1
ATOM 1347 C C . VAL A 1 178 ? 5.073 -15.401 -3.776 1.00 94.88 178 VAL A C 1
ATOM 1349 O O . VAL A 1 178 ? 6.086 -15.615 -3.113 1.00 94.88 178 VAL A O 1
ATOM 1352 N N . VAL A 1 179 ? 3.948 -14.914 -3.232 1.00 97.50 179 VAL A N 1
ATOM 1353 C CA . VAL A 1 179 ? 3.773 -14.728 -1.781 1.00 97.50 179 VAL A CA 1
ATOM 1354 C C . VAL A 1 179 ? 2.956 -15.866 -1.174 1.00 97.50 179 VAL A C 1
ATOM 1356 O O . VAL A 1 179 ? 2.098 -16.448 -1.835 1.00 97.50 179 VAL A O 1
ATOM 1359 N N . GLU A 1 180 ? 3.228 -16.180 0.093 1.00 95.88 180 GLU A N 1
ATOM 1360 C CA . GLU A 1 180 ? 2.579 -17.287 0.809 1.00 95.88 180 GLU A CA 1
ATOM 1361 C C . GLU A 1 180 ? 1.094 -17.001 1.072 1.00 95.88 180 GLU A C 1
ATOM 1363 O O . GLU A 1 180 ? 0.223 -17.789 0.702 1.00 95.88 180 GLU A O 1
ATOM 1368 N N . GLU A 1 181 ? 0.803 -15.840 1.661 1.00 97.69 181 GLU A N 1
ATOM 1369 C CA . GLU A 1 181 ? -0.552 -15.439 2.038 1.00 97.69 181 GLU A CA 1
ATOM 1370 C C . GLU A 1 181 ? -1.189 -14.585 0.940 1.00 97.69 181 GLU A C 1
ATOM 1372 O O . GLU A 1 181 ? -0.929 -13.384 0.819 1.00 97.69 181 GLU A O 1
ATOM 1377 N N . ARG A 1 182 ? -2.028 -15.230 0.124 1.00 98.31 182 ARG A N 1
ATOM 1378 C CA . ARG A 1 182 ? -2.652 -14.631 -1.062 1.00 98.31 182 ARG A CA 1
ATOM 1379 C C . ARG A 1 182 ? -4.111 -14.260 -0.835 1.00 98.31 182 ARG A C 1
ATOM 1381 O O . ARG A 1 182 ? -4.868 -14.988 -0.190 1.00 98.31 182 ARG A O 1
ATOM 1388 N N . GLY A 1 183 ? -4.539 -13.170 -1.460 1.00 98.38 183 GLY A N 1
ATOM 1389 C CA . GLY A 1 183 ? -5.929 -12.726 -1.442 1.00 98.38 183 GLY A CA 1
ATOM 1390 C C . GLY A 1 183 ? -6.115 -11.346 -2.055 1.00 98.38 183 GLY A C 1
ATOM 1391 O O . GLY A 1 183 ? -5.159 -10.698 -2.472 1.00 98.38 183 GLY A O 1
ATOM 1392 N N . THR A 1 184 ? -7.362 -10.889 -2.107 1.00 98.50 184 THR A N 1
ATOM 1393 C CA . THR A 1 184 ? -7.691 -9.543 -2.586 1.00 98.50 184 THR A CA 1
ATOM 1394 C C . THR A 1 184 ? -7.457 -8.533 -1.462 1.00 98.50 184 THR A C 1
ATOM 1396 O O . THR A 1 184 ? -8.153 -8.613 -0.448 1.00 98.50 184 THR A O 1
ATOM 1399 N N . PRO A 1 185 ? -6.511 -7.588 -1.596 1.00 98.56 185 PRO A N 1
ATOM 1400 C CA . PRO A 1 185 ? -6.277 -6.580 -0.571 1.00 98.56 185 PRO A CA 1
ATOM 1401 C C . PRO A 1 185 ? -7.450 -5.599 -0.490 1.00 98.56 185 PRO A C 1
ATOM 1403 O O . PRO A 1 185 ? -7.929 -5.098 -1.504 1.00 98.56 185 PRO A O 1
ATOM 1406 N N . ILE A 1 186 ? -7.902 -5.330 0.734 1.00 98.25 186 ILE A N 1
ATOM 1407 C CA . ILE A 1 186 ? -8.959 -4.353 1.044 1.00 98.25 186 ILE A CA 1
ATOM 1408 C C . ILE A 1 186 ? -8.470 -3.231 1.967 1.00 98.25 186 ILE A C 1
ATOM 1410 O O . ILE A 1 186 ? -9.125 -2.200 2.078 1.00 98.25 186 ILE A O 1
ATOM 1414 N N . LEU A 1 187 ? -7.324 -3.428 2.624 1.00 98.50 187 LEU A N 1
ATOM 1415 C CA . LEU A 1 187 ? -6.599 -2.401 3.362 1.00 98.50 187 LEU A CA 1
ATOM 1416 C C . LEU A 1 187 ? -5.096 -2.605 3.158 1.00 98.50 187 LEU A C 1
ATOM 1418 O O . LEU A 1 187 ? -4.637 -3.749 3.122 1.00 98.50 187 LEU A O 1
ATOM 1422 N N . ALA A 1 188 ? -4.350 -1.510 3.055 1.00 98.56 188 ALA A N 1
ATOM 1423 C CA . ALA A 1 188 ? -2.910 -1.493 2.843 1.00 98.56 188 ALA A CA 1
ATOM 1424 C C . ALA A 1 188 ? -2.273 -0.409 3.716 1.00 98.56 188 ALA A C 1
ATOM 1426 O O . ALA A 1 188 ? -2.785 0.709 3.768 1.00 98.56 188 ALA A O 1
ATOM 1427 N N . LEU A 1 189 ? -1.158 -0.728 4.368 1.00 98.88 189 LEU A N 1
ATOM 1428 C CA . LEU A 1 189 ? -0.336 0.230 5.104 1.00 98.88 189 LEU A CA 1
ATOM 1429 C C . LEU A 1 189 ? 1.119 0.094 4.660 1.00 98.88 189 LEU A C 1
ATOM 1431 O O . LEU A 1 189 ? 1.703 -0.982 4.810 1.00 98.88 189 LEU A O 1
ATOM 1435 N N . ASP A 1 190 ? 1.675 1.182 4.125 1.00 98.88 190 ASP A N 1
ATOM 1436 C CA . ASP A 1 190 ? 3.097 1.282 3.801 1.00 98.88 190 ASP A CA 1
ATOM 1437 C C . ASP A 1 190 ? 3.897 1.399 5.103 1.00 98.88 190 ASP A C 1
ATOM 1439 O O . ASP A 1 190 ? 3.670 2.321 5.888 1.00 98.88 190 ASP A O 1
ATOM 1443 N N . VAL A 1 191 ? 4.810 0.458 5.341 1.00 98.69 191 VAL A N 1
ATOM 1444 C CA . VAL A 1 191 ? 5.740 0.495 6.482 1.00 98.69 191 VAL A CA 1
ATOM 1445 C C . VAL A 1 191 ? 7.192 0.621 6.026 1.00 98.69 191 VAL A C 1
ATOM 1447 O O . VAL A 1 191 ? 8.118 0.331 6.778 1.00 98.69 191 VAL A O 1
ATOM 1450 N N . TRP A 1 192 ? 7.425 1.067 4.791 1.00 98.75 192 TRP A N 1
ATOM 1451 C CA . TRP A 1 192 ? 8.722 1.616 4.421 1.00 98.75 192 TRP A CA 1
ATOM 1452 C C . TRP A 1 192 ? 8.983 2.902 5.210 1.00 98.75 192 TRP A C 1
ATOM 1454 O O . TRP A 1 192 ? 8.097 3.740 5.354 1.00 98.75 192 TRP A O 1
ATOM 1464 N N . GLU A 1 193 ? 10.224 3.104 5.656 1.00 98.62 193 GLU A N 1
ATOM 1465 C CA . GLU A 1 193 ? 10.604 4.280 6.453 1.00 98.62 193 GLU A CA 1
ATOM 1466 C C . GLU A 1 193 ? 10.239 5.603 5.761 1.00 98.62 193 GLU A C 1
ATOM 1468 O O . GLU A 1 193 ? 9.798 6.542 6.421 1.00 98.62 193 GLU A O 1
ATOM 1473 N N . HIS A 1 194 ? 10.308 5.682 4.424 1.00 98.50 194 HIS A N 1
ATOM 1474 C CA . HIS A 1 194 ? 9.909 6.894 3.691 1.00 98.50 194 HIS A CA 1
ATOM 1475 C C . HIS A 1 194 ? 8.454 7.320 3.937 1.00 98.50 194 HIS A C 1
ATOM 1477 O O . HIS A 1 194 ? 8.134 8.478 3.686 1.00 98.50 194 HIS A O 1
ATOM 1483 N N . ALA A 1 195 ? 7.585 6.416 4.399 1.00 98.56 195 ALA A N 1
ATOM 1484 C CA . ALA A 1 195 ? 6.173 6.686 4.640 1.00 98.56 195 ALA A CA 1
ATOM 1485 C C . ALA A 1 195 ? 5.909 7.369 5.993 1.00 98.56 195 ALA A C 1
ATOM 1487 O O . ALA A 1 195 ? 4.819 7.899 6.195 1.00 98.56 195 ALA A O 1
ATOM 1488 N N . TYR A 1 196 ? 6.873 7.360 6.925 1.00 98.31 196 TYR A N 1
ATOM 1489 C CA . TYR A 1 196 ? 6.650 7.867 8.286 1.00 98.31 196 TYR A CA 1
ATOM 1490 C C . TYR A 1 196 ? 7.841 8.598 8.923 1.00 98.31 196 TYR A C 1
ATOM 1492 O O . TYR A 1 196 ? 7.640 9.385 9.847 1.00 98.31 196 TYR A O 1
ATOM 1500 N N . TYR A 1 197 ? 9.077 8.386 8.464 1.00 98.38 197 TYR A N 1
ATOM 1501 C CA . TYR A 1 197 ? 10.286 8.787 9.200 1.00 98.38 197 TYR A CA 1
ATOM 1502 C C . TYR A 1 197 ? 10.384 10.298 9.467 1.00 98.38 197 TYR A C 1
ATOM 1504 O O . TYR A 1 197 ? 10.850 10.716 10.530 1.00 98.38 197 TYR A O 1
ATOM 1512 N N . LEU A 1 198 ? 9.903 11.136 8.536 1.00 97.69 198 LEU A N 1
ATOM 1513 C CA . LEU A 1 198 ? 9.927 12.597 8.696 1.00 97.69 198 LEU A CA 1
ATOM 1514 C C . LEU A 1 198 ? 9.104 13.073 9.902 1.00 97.69 198 LEU A C 1
ATOM 1516 O O . LEU A 1 198 ? 9.515 14.020 10.571 1.00 97.69 198 LEU A O 1
ATOM 1520 N N . ALA A 1 199 ? 7.990 12.403 10.201 1.00 96.75 199 ALA A N 1
ATOM 1521 C CA . ALA A 1 199 ? 7.107 12.752 11.310 1.00 96.75 199 ALA A CA 1
ATOM 1522 C C . ALA A 1 199 ? 7.335 11.893 12.568 1.00 96.75 199 ALA A C 1
ATOM 1524 O O . ALA A 1 199 ? 7.116 12.392 13.671 1.00 96.75 199 ALA A O 1
ATOM 1525 N N . TYR A 1 200 ? 7.792 10.642 12.423 1.00 97.50 200 TYR A N 1
ATOM 1526 C CA . TYR 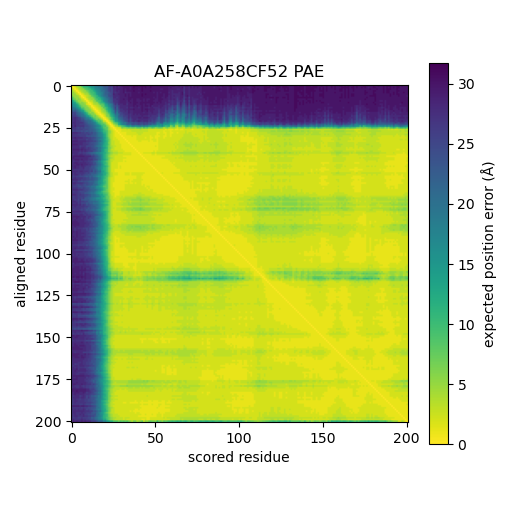A 1 200 ? 7.745 9.641 13.501 1.00 97.50 200 TYR A CA 1
ATOM 1527 C C . TYR A 1 200 ? 9.084 9.028 13.948 1.00 97.50 200 TYR A C 1
ATOM 1529 O O . TYR A 1 200 ? 9.097 8.469 15.038 1.00 97.50 200 TYR A O 1
ATOM 1537 N N . GLN A 1 201 ? 10.170 9.166 13.173 1.00 90.25 201 GLN A N 1
ATOM 1538 C CA . GLN A 1 201 ? 11.514 8.607 13.442 1.00 90.25 201 GLN A CA 1
ATOM 1539 C C . GLN A 1 201 ? 11.531 7.094 13.724 1.00 90.25 201 GLN A C 1
ATOM 1541 O O . GLN A 1 201 ? 11.472 6.678 14.901 1.00 90.25 201 GLN A O 1
#

Radius of gyration: 24.8 Å; Cα contacts (8 Å, |Δi|>4): 274; chains: 1; bounding box: 57×37×100 Å

Nearest PDB structures (foldseek):
  6gsc-assembly1_A  TM=9.796E-01  e=8.883E-23  Sphingobacterium spiritivorum
  6gsb-assembly1_B  TM=9.768E-01  e=2.769E-22  Sphingobacterium spiritivorum
  5a9g-assembly1_B  TM=9.774E-01  e=1.570E-21  Sphingobacterium spiritivorum
  8kb3-assembly1_B  TM=9.413E-01  e=2.614E-20  Salmonella enterica subsp. enterica serovar Typhimurium str. LT2
  6j55-assembly3_K  TM=9.213E-01  e=7.060E-15  Acanthamoeba castellanii

Mean predicted aligned error: 7.2 Å

Foldseek 3Di:
DDDDDDDDDPPPPPPPPPPPPPPPQLFDQDDQPDQLCLAPPVFHSVLSCCVRVPQLVVLSVQLSVCCVVVVCVSVDDLLRCQQPVVVDDPSNQQSSLSNVQVSLQSVQDGGVPPDDDDDPVVQVLCCVQQVHPVSVVVLQVCQLVPPPAWWKWFFFLAPVRHTDIHIDHRSRDQSHPPDDRHGHTPDMDGSHCSRPVVPHD

Secondary structure (DSSP, 8-state):
-------------------------S--PPPPSS-TTTTTTTS-HHHHHHIIIIIIHHHHHHHHHTTTT-GGGGGS-HHHHHTTGGGS-HHHHHHHHHHHHHHHHTTS---TT---PPPHHHHHHHHHHHSSHHHHHHHHHHHHHT--SSEEEEEEEETTS-EEEEEEETT--TT-TTSSS-EEEEEEEE-SGGGTHHHH-

Solvent-accessible surface area (backbone atoms only — not comparable to full-atom values): 11826 Å² total; per-residue (Å²): 141,82,90,85,76,91,82,85,88,77,82,79,80,78,80,78,77,75,77,79,70,77,70,76,65,75,59,77,84,76,76,75,91,60,62,55,56,42,39,45,93,80,42,53,37,67,46,42,47,43,44,51,71,42,54,36,45,49,17,35,54,55,31,48,65,43,31,83,82,39,60,68,58,67,78,46,55,71,67,62,44,33,52,49,39,85,80,51,56,72,64,47,42,45,17,45,28,32,34,51,53,47,63,50,39,61,71,75,60,58,39,71,91,64,65,82,76,74,51,74,70,52,44,53,47,36,34,72,65,48,68,29,68,65,49,42,49,53,52,43,52,49,37,42,73,66,49,78,66,48,16,34,20,33,36,23,38,30,92,86,73,41,66,44,72,46,63,33,59,58,31,55,50,39,55,23,70,89,44,91,75,45,26,53,72,78,43,67,42,77,53,32,60,77,72,44,41,95,85,67,109